Protein AF-0000000086054918 (afdb_homodimer)

Secondary structure (DSSP, 8-state):
-----------------------------EEEEEEEEEEE---SSSS-SEEEEE--SS-TTS--TTTT-EEEEEEEEESSSSTTSPEEEEEEEEEEE--TTSS-EEEEEEEEESS-TTSTT-EEEEEEEE-TT-SEEEEEEEEEEGGGTT-EEEEEEEEE-SS--SS-EEEEEEEEEEE--/-----------------------------EEEEEEEEEEE---SSSS-SEEEEE--SS-TTS--TTTT-EEEEEEEEESSSSTTSPEEEEEEEEEEE--SSSS-EEEEEEEEESS-TTSTT-EEEEEEEE-TT-SEEEEEEEEEEGGGTT-EEEEEEEEE-SS--SS-EEEEEEEEEEE--

Sequence (362 aa):
MASISFTFPIFLTIIFFLTFKIIPTIETNASETRLLFYYHERTKSPNATTIKVVSSPIDQTVPIFAFGNIFVFDDPLTKGLDPESPVLGRVQGGLVITSLDGYDGLYNFNMVFTGFDPWTGSTLTVIGRNPTQQTVKELPVVGGTGRLRLTRGYIILTRLTSLARPDGIITFEVNLTLWNNMASISFTFPIFLTIIFFLTFKIIPTIETNASETRLLFYYHERTKSPNATTIKVVSSPIDQTVPIFAFGNIFVFDDPLTKGLDPESPVLGRVQGGLVITSLDGYDGLYNFNMVFTGFDPWTGSTLTVIGRNPTQQTVKELPVVGGTGRLRLTRGYIILTRLTSLARPDGIITFEVNLTLWNN

Nearest PDB structures (foldseek):
  6ooc-assembly1_A  TM=8.971E-01  e=1.454E-13  Glycyrrhiza echinata
  6ooc-assembly1_B  TM=8.720E-01  e=7.342E-14  Glycyrrhiza echinata
  6ood-assembly1_A  TM=8.673E-01  e=8.686E-13  Pisum sativum
  6ooc-assembly1_C  TM=8.678E-01  e=2.910E-12  Glycyrrhiza echinata
  5lal-assembly2_B  TM=7.787E-01  e=1.049E-09  Arabidopsis thaliana

Organism: Dendrobium nobile (NCBI:txid94219)

Radius of gyration: 29.23 Å; Cα contacts (8 Å, |Δi|>4): 889; chains: 2; bounding box: 110×73×78 Å

Solvent-accessible surface area (backbone atoms only — not comparable to full-atom values): 19222 Å² total; per-residue (Å²): 134,85,77,78,77,79,77,74,75,80,75,77,74,76,75,75,74,74,75,74,76,76,67,74,71,71,72,65,53,60,46,78,47,77,46,72,35,23,35,51,52,33,70,52,84,91,70,43,33,38,45,77,78,37,70,33,70,70,65,73,83,47,84,38,41,60,40,40,22,29,33,41,37,57,26,48,23,17,67,38,89,50,88,82,35,61,61,28,28,33,41,43,37,35,39,34,21,20,25,67,89,33,62,24,23,37,36,43,33,32,41,42,26,70,57,33,86,91,39,46,76,15,33,39,35,34,46,29,58,37,60,63,88,48,52,66,44,54,32,12,30,58,28,33,34,70,86,33,37,78,20,36,26,37,33,42,37,36,58,43,69,85,50,91,44,93,44,47,41,31,37,40,39,35,40,34,39,38,54,60,129,132,82,77,78,77,78,78,74,75,78,74,76,74,74,76,74,75,74,75,72,73,77,65,77,63,70,71,75,53,60,45,79,47,76,47,72,35,23,36,50,53,33,69,52,83,92,69,43,31,37,44,70,44,40,73,40,82,70,68,70,84,51,83,38,43,61,39,55,23,28,34,32,26,40,27,48,25,16,68,37,90,48,88,81,35,61,61,29,27,33,41,32,25,37,38,33,22,71,26,73,88,33,64,25,22,42,37,42,35,27,40,40,25,70,57,33,84,92,39,47,76,14,33,37,21,34,54,34,64,36,62,64,88,48,54,66,47,64,36,40,30,55,20,16,23,70,87,34,35,66,18,38,38,36,32,42,37,36,59,42,70,84,50,92,42,93,46,46,38,32,36,41,39,36,39,36,42,38,52,58,130

InterPro domains:
  IPR004265 Dirigent protein [PF03018] (33-177)
  IPR004265 Dirigent protein [PTHR21495] (30-170)
  IPR044859 Allene oxide cyclase/Dirigent protein [G3DSA:2.40.480.10] (24-175)

Structure (mmCIF, N/CA/C/O backbone):
data_AF-0000000086054918-model_v1
#
loop_
_entity.id
_entity.type
_entity.pdbx_description
1 polymer 'Dirigent protein'
#
loop_
_atom_site.group_PDB
_atom_site.id
_atom_site.type_symbol
_atom_site.label_atom_id
_atom_site.label_alt_id
_atom_site.label_comp_id
_atom_site.label_asym_id
_atom_site.label_entity_id
_atom_site.label_seq_id
_atom_site.pdbx_PDB_ins_code
_atom_site.Cartn_x
_atom_site.Cartn_y
_atom_site.Cartn_z
_atom_site.occupancy
_atom_site.B_iso_or_equiv
_atom_site.auth_seq_id
_atom_site.auth_comp_id
_atom_site.auth_asym_id
_atom_site.auth_atom_id
_atom_site.pdbx_PDB_model_num
ATOM 1 N N . MET A 1 1 ? -81.875 -5.375 45.938 1 34.72 1 MET A N 1
ATOM 2 C CA . MET A 1 1 ? -80.75 -4.449 45.812 1 34.72 1 MET A CA 1
ATOM 3 C C . MET A 1 1 ? -79.688 -5.02 44.906 1 34.72 1 MET A C 1
ATOM 5 O O . MET A 1 1 ? -79 -5.977 45.25 1 34.72 1 MET A O 1
ATOM 9 N N . ALA A 1 2 ? -79.938 -5 43.562 1 40.66 2 ALA A N 1
ATOM 10 C CA . ALA A 1 2 ? -79.125 -5.527 42.469 1 40.66 2 ALA A CA 1
ATOM 11 C C . ALA A 1 2 ? -77.75 -4.844 42.406 1 40.66 2 ALA A C 1
ATOM 13 O O . ALA A 1 2 ? -77.688 -3.615 42.344 1 40.66 2 ALA A O 1
ATOM 14 N N . SER A 1 3 ? -76.75 -5.363 43.125 1 43.69 3 SER A N 1
ATOM 15 C CA . SER A 1 3 ? -75.375 -4.902 43.156 1 43.69 3 SER A CA 1
ATOM 16 C C . SER A 1 3 ? -74.75 -4.863 41.75 1 43.69 3 SER A C 1
ATOM 18 O O . SER A 1 3 ? -74.812 -5.863 41.031 1 43.69 3 SER A O 1
ATOM 20 N N . ILE A 1 4 ? -74.938 -3.781 41 1 46.41 4 ILE A N 1
ATOM 21 C CA . ILE A 1 4 ? -74.25 -3.586 39.719 1 46.41 4 ILE A CA 1
ATOM 22 C C . ILE A 1 4 ? -72.75 -3.68 39.906 1 46.41 4 ILE A C 1
ATOM 24 O O . ILE A 1 4 ? -72.188 -2.928 40.688 1 46.41 4 ILE A O 1
ATOM 28 N N . SER A 1 5 ? -72.125 -4.844 39.844 1 46.25 5 SER A N 1
ATOM 29 C CA . SER A 1 5 ? -70.688 -5.066 39.781 1 46.25 5 SER A CA 1
ATOM 30 C C . SER A 1 5 ? -70.062 -4.398 38.562 1 46.25 5 SER A C 1
ATOM 32 O O . SER A 1 5 ? -70.438 -4.684 37.438 1 46.25 5 SER A O 1
ATOM 34 N N . PHE A 1 6 ? -69.75 -3.094 38.625 1 46.84 6 PHE A N 1
ATOM 35 C CA . PHE A 1 6 ? -69 -2.455 37.562 1 46.84 6 PHE A CA 1
ATOM 36 C C . PHE A 1 6 ? -67.625 -3.115 37.375 1 46.84 6 PHE A C 1
ATOM 38 O O . PHE A 1 6 ? -66.812 -3.178 38.344 1 46.84 6 PHE A O 1
ATOM 45 N N . THR A 1 7 ? -67.5 -4.125 36.562 1 46.56 7 THR A N 1
ATOM 46 C CA . THR A 1 7 ? -66.188 -4.684 36.156 1 46.56 7 THR A CA 1
ATOM 47 C C . THR A 1 7 ? -65.375 -3.635 35.438 1 46.56 7 THR A C 1
ATOM 49 O O . THR A 1 7 ? -65.75 -3.059 34.438 1 46.56 7 THR A O 1
ATOM 52 N N . PHE A 1 8 ? -64.5 -2.871 36.188 1 49.22 8 PHE A N 1
ATOM 53 C CA . PHE A 1 8 ? -63.562 -1.949 35.594 1 49.22 8 PHE A CA 1
ATOM 54 C C . PHE A 1 8 ? -62.656 -2.67 34.625 1 49.22 8 PHE A C 1
ATOM 56 O O . PHE A 1 8 ? -62.031 -3.686 34.938 1 49.22 8 PHE A O 1
ATOM 63 N N . PRO A 1 9 ? -62.938 -2.527 33.312 1 47.25 9 PRO A N 1
ATOM 64 C CA . PRO A 1 9 ? -61.969 -3.109 32.375 1 47.25 9 PRO A CA 1
ATOM 65 C C . PRO A 1 9 ? -60.531 -2.596 32.625 1 47.25 9 PRO A C 1
ATOM 67 O O . PRO A 1 9 ? -60.344 -1.407 32.875 1 47.25 9 PRO A O 1
ATOM 70 N N . ILE A 1 10 ? -59.625 -3.334 33.219 1 49.44 10 ILE A N 1
ATOM 71 C CA . ILE A 1 10 ? -58.188 -3.072 33.281 1 49.44 10 ILE A CA 1
ATOM 72 C C . ILE A 1 10 ? -57.688 -2.691 31.891 1 49.44 10 ILE A C 1
ATOM 74 O O . ILE A 1 10 ? -57.719 -3.496 30.969 1 49.44 10 ILE A O 1
ATOM 78 N N . PHE A 1 11 ? -57.875 -1.394 31.469 1 46.25 11 PHE A N 1
ATOM 79 C CA . PHE A 1 11 ? -57.156 -0.904 30.297 1 46.25 11 PHE A CA 1
ATOM 80 C C . PHE A 1 11 ? -55.656 -1.184 30.406 1 46.25 11 PHE A C 1
ATOM 82 O O . PHE A 1 11 ? -55 -0.695 31.328 1 46.25 11 PHE A O 1
ATOM 89 N N . LEU A 1 12 ? -55.188 -2.307 29.969 1 46.81 12 LEU A N 1
ATOM 90 C CA . LEU A 1 12 ? -53.781 -2.602 29.75 1 46.81 12 LEU A CA 1
ATOM 91 C C . LEU A 1 12 ? -53.125 -1.489 28.953 1 46.81 12 LEU A C 1
ATOM 93 O O . LEU A 1 12 ? -53.438 -1.295 27.766 1 46.81 12 LEU A O 1
ATOM 97 N N . THR A 1 13 ? -52.844 -0.303 29.594 1 44.75 13 THR A N 1
ATOM 98 C CA . THR A 1 13 ? -51.969 0.681 28.969 1 44.75 13 THR A CA 1
ATOM 99 C C . THR A 1 13 ? -50.688 0.019 28.453 1 44.75 13 THR A C 1
ATOM 101 O O . THR A 1 13 ? -49.906 -0.528 29.234 1 44.75 13 THR A O 1
ATOM 104 N N . ILE A 1 14 ? -50.719 -0.505 27.266 1 47.75 14 ILE A N 1
ATOM 105 C CA . ILE A 1 14 ? -49.5 -0.905 26.547 1 47.75 14 ILE A CA 1
ATOM 106 C C . ILE A 1 14 ? -48.5 0.252 26.516 1 47.75 14 ILE A C 1
ATOM 108 O O . ILE A 1 14 ? -48.75 1.287 25.891 1 47.75 14 ILE A O 1
ATOM 112 N N . ILE A 1 15 ? -47.812 0.5 27.609 1 43.97 15 ILE A N 1
ATOM 113 C CA . ILE A 1 15 ? -46.656 1.394 27.625 1 43.97 15 ILE A CA 1
ATOM 114 C C . ILE A 1 15 ? -45.688 0.997 26.5 1 43.97 15 ILE A C 1
ATOM 116 O O . ILE A 1 15 ? -45.062 -0.073 26.562 1 43.97 15 ILE A O 1
ATOM 120 N N . PHE A 1 16 ? -46 1.468 25.312 1 44.88 16 PHE A N 1
ATOM 121 C CA . PHE A 1 16 ? -45.031 1.41 24.234 1 44.88 16 PHE A CA 1
ATOM 122 C C . PHE A 1 16 ? -43.719 2.072 24.641 1 44.88 16 PHE A C 1
ATOM 124 O O . PHE A 1 16 ? -43.656 3.293 24.812 1 44.88 16 PHE A O 1
ATOM 131 N N . PHE A 1 17 ? -42.906 1.353 25.422 1 45.47 17 PHE A N 1
ATOM 132 C CA . PHE A 1 17 ? -41.5 1.769 25.641 1 45.47 17 PHE A CA 1
ATOM 133 C C . PHE A 1 17 ? -40.812 2.025 24.312 1 45.47 17 PHE A C 1
ATOM 135 O O . PHE A 1 17 ? -40.469 1.084 23.594 1 45.47 17 PHE A O 1
ATOM 142 N N . LEU A 1 18 ? -41.062 3.205 23.75 1 41.28 18 LEU A N 1
ATOM 143 C CA . LEU A 1 18 ? -40.156 3.678 22.688 1 41.28 18 LEU A CA 1
ATOM 144 C C . LEU A 1 18 ? -38.719 3.691 23.172 1 41.28 18 LEU A C 1
ATOM 146 O O . LEU A 1 18 ? -38.344 4.512 24.016 1 41.28 18 LEU A O 1
ATOM 150 N N . THR A 1 19 ? -38.031 2.59 23.188 1 42.44 19 THR A N 1
ATOM 151 C CA . THR A 1 19 ? -36.562 2.592 23.359 1 42.44 19 THR A CA 1
ATOM 152 C C . THR A 1 19 ? -35.906 3.492 22.312 1 42.44 19 THR A C 1
ATOM 154 O O . THR A 1 19 ? -35.969 3.209 21.125 1 42.44 19 THR A O 1
ATOM 157 N N . PHE A 1 20 ? -35.844 4.75 22.609 1 38.66 20 PHE A N 1
ATOM 158 C CA . PHE A 1 20 ? -34.938 5.586 21.828 1 38.66 20 PHE A CA 1
ATOM 159 C C . PHE A 1 20 ? -33.531 5.031 21.859 1 38.66 20 PHE A C 1
ATOM 161 O O . PHE A 1 20 ? -32.938 4.93 22.938 1 38.66 20 PHE A O 1
ATOM 168 N N . LYS A 1 21 ? -33.188 4.211 20.875 1 42.22 21 LYS A N 1
ATOM 169 C CA . LYS A 1 21 ? -31.75 3.945 20.703 1 42.22 21 LYS A CA 1
ATOM 170 C C . LYS A 1 21 ? -30.969 5.242 20.516 1 42.22 21 LYS A C 1
ATOM 172 O O . LYS A 1 21 ? -31.156 5.953 19.531 1 42.22 21 LYS A O 1
ATOM 177 N N . ILE A 1 22 ? -30.578 5.852 21.562 1 36.84 22 ILE A N 1
ATOM 178 C CA . ILE A 1 22 ? -29.578 6.91 21.438 1 36.84 22 ILE A CA 1
ATOM 179 C C . ILE A 1 22 ? -28.375 6.391 20.656 1 36.84 22 ILE A C 1
ATOM 181 O O . ILE A 1 22 ? -27.672 5.492 21.125 1 36.84 22 ILE A O 1
ATOM 185 N N . ILE A 1 23 ? -28.469 6.387 19.375 1 40.22 23 ILE A N 1
ATOM 186 C CA . ILE A 1 23 ? -27.203 6.203 18.656 1 40.22 23 ILE A CA 1
ATOM 187 C C . ILE A 1 23 ? -26.25 7.336 19 1 40.22 23 ILE A C 1
ATOM 189 O O . ILE A 1 23 ? -26.531 8.508 18.75 1 40.22 23 ILE A O 1
ATOM 193 N N . PRO A 1 24 ? -25.469 7.195 20.047 1 38.5 24 PRO A N 1
ATOM 194 C CA . PRO A 1 24 ? -24.516 8.281 20.25 1 38.5 24 PRO A CA 1
ATOM 195 C C . PRO A 1 24 ? -23.969 8.844 18.938 1 38.5 24 PRO A C 1
ATOM 197 O O . PRO A 1 24 ? -23.547 8.086 18.062 1 38.5 24 PRO A O 1
ATOM 200 N N . THR A 1 25 ? -24.516 9.875 18.406 1 41.47 25 THR A N 1
ATOM 201 C CA . THR A 1 25 ? -23.797 10.594 17.359 1 41.47 25 THR A CA 1
ATOM 202 C C . THR 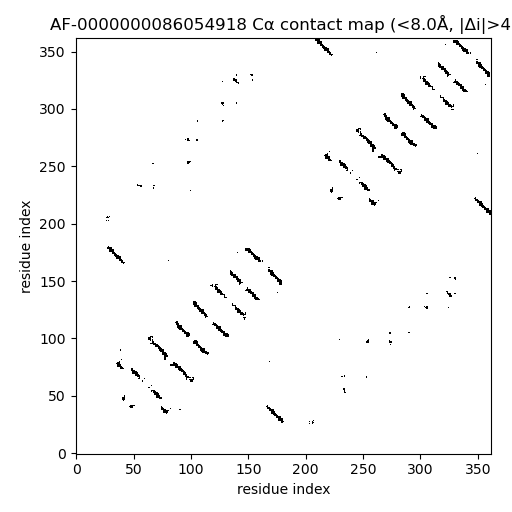A 1 25 ? -22.344 10.805 17.75 1 41.47 25 THR A C 1
ATOM 204 O O . THR A 1 25 ? -22.047 11.453 18.75 1 41.47 25 THR A O 1
ATOM 207 N N . ILE A 1 26 ? -21.562 9.867 17.719 1 41.97 26 ILE A N 1
ATOM 208 C CA . ILE A 1 26 ? -20.156 10.25 17.844 1 41.97 26 ILE A CA 1
ATOM 209 C C . ILE A 1 26 ? -19.906 11.516 17.031 1 41.97 26 ILE A C 1
ATOM 211 O O . ILE A 1 26 ? -20.047 11.516 15.812 1 41.97 26 ILE A O 1
ATOM 215 N N . GLU A 1 27 ? -20.328 12.672 17.5 1 46.53 27 GLU A N 1
ATOM 216 C CA . GLU A 1 27 ? -19.812 13.914 16.938 1 46.53 27 GLU A CA 1
ATOM 217 C C . GLU A 1 27 ? -18.344 13.75 16.516 1 46.53 27 GLU A C 1
ATOM 219 O O . GLU A 1 27 ? -17.484 13.508 17.344 1 46.53 27 GLU A O 1
ATOM 224 N N . THR A 1 28 ? -18 13.102 15.453 1 56.5 28 THR A N 1
ATOM 225 C CA . THR A 1 28 ? -16.594 12.977 15.102 1 56.5 28 THR A CA 1
ATOM 226 C C . THR A 1 28 ? -15.977 14.344 14.852 1 56.5 28 THR A C 1
ATOM 228 O O . THR A 1 28 ? -16.469 15.109 14.016 1 56.5 28 THR A O 1
ATOM 231 N N . ASN A 1 29 ? -15.57 15.109 15.93 1 72.31 29 ASN A N 1
ATOM 232 C CA . ASN A 1 29 ? -14.789 16.344 15.836 1 72.31 29 ASN A CA 1
ATOM 233 C C . ASN A 1 29 ? -13.578 16.172 14.93 1 72.31 29 ASN A C 1
ATOM 235 O O . ASN A 1 29 ? -12.445 16.109 15.398 1 72.31 29 ASN A O 1
ATOM 239 N N . ALA A 1 30 ? -13.953 15.914 13.664 1 81.25 30 ALA A N 1
ATOM 240 C CA . ALA A 1 30 ? -12.867 15.781 12.695 1 81.25 30 ALA A CA 1
ATOM 241 C C . ALA A 1 30 ? -12.531 17.125 12.055 1 81.25 30 ALA A C 1
ATOM 243 O O . ALA A 1 30 ? -13.422 17.953 11.828 1 81.25 30 ALA A O 1
ATOM 244 N N . SER A 1 31 ? -11.258 17.422 11.969 1 88.94 31 SER A N 1
ATOM 245 C CA . SER A 1 31 ? -10.773 18.594 11.242 1 88.94 31 SER A CA 1
ATOM 246 C C . SER A 1 31 ? -9.82 18.188 10.117 1 88.94 31 SER A C 1
ATOM 248 O O . SER A 1 31 ? -9.227 17.109 10.164 1 88.94 31 SER A O 1
ATOM 250 N N . GLU A 1 32 ? -9.734 19.078 9.102 1 91.38 32 GLU A N 1
ATOM 251 C CA . GLU A 1 32 ? -8.82 18.828 7.996 1 91.38 32 GLU A CA 1
ATOM 252 C C . GLU A 1 32 ? -7.551 19.672 8.133 1 91.38 32 GLU A C 1
ATOM 254 O O . GLU A 1 32 ? -7.602 20.812 8.609 1 91.38 32 GLU A O 1
ATOM 259 N N . THR A 1 33 ? -6.5 19.109 7.809 1 93.94 33 THR A N 1
ATOM 260 C CA . THR A 1 33 ? -5.223 19.812 7.781 1 93.94 33 THR A CA 1
ATOM 261 C C . THR A 1 33 ? -4.445 19.453 6.516 1 93.94 33 THR A C 1
ATOM 263 O O . THR A 1 33 ? -4.512 18.328 6.031 1 93.94 33 THR A O 1
ATOM 266 N N . ARG A 1 34 ? -3.729 20.469 6.02 1 96.56 34 ARG A N 1
ATOM 267 C CA . ARG A 1 34 ? -2.842 20.281 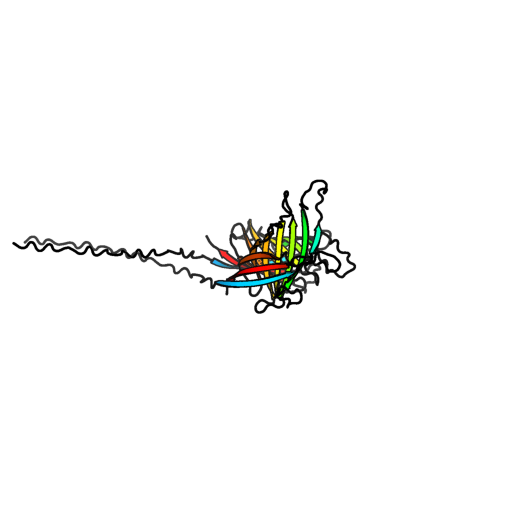4.875 1 96.56 34 ARG A CA 1
ATOM 268 C C . ARG A 1 34 ? -1.408 20.672 5.227 1 96.56 34 ARG A C 1
ATOM 270 O O . ARG A 1 34 ? -1.169 21.719 5.816 1 96.56 34 ARG A O 1
ATOM 277 N N . LEU A 1 35 ? -0.492 19.859 4.84 1 97 35 LEU A N 1
ATOM 278 C CA . LEU A 1 35 ? 0.929 20.062 5.105 1 97 35 LEU A CA 1
ATOM 279 C C . LEU A 1 35 ? 1.747 19.922 3.826 1 97 35 LEU A C 1
ATOM 281 O O . LEU A 1 35 ? 1.338 19.219 2.895 1 97 35 LEU A O 1
ATOM 285 N N . LEU A 1 36 ? 2.861 20.609 3.812 1 97.81 36 LEU A N 1
ATOM 286 C CA . LEU A 1 36 ? 3.766 20.547 2.67 1 97.81 36 LEU A CA 1
ATOM 287 C C . LEU A 1 36 ? 5.203 20.344 3.127 1 97.81 36 LEU A C 1
ATOM 289 O O . LEU A 1 36 ? 5.691 21.047 4.008 1 97.81 36 LEU A O 1
ATOM 293 N N . PHE A 1 37 ? 5.887 19.359 2.502 1 97.88 37 PHE A N 1
ATOM 294 C CA . PHE A 1 37 ? 7.289 19.047 2.762 1 97.88 37 PHE A CA 1
ATOM 295 C C . PHE A 1 37 ? 8.055 18.859 1.458 1 97.88 37 PHE A C 1
ATOM 297 O O . PHE A 1 37 ? 7.449 18.609 0.411 1 97.88 37 PHE A O 1
ATOM 304 N N . TYR A 1 38 ? 9.367 18.938 1.646 1 95.81 38 TYR A N 1
ATOM 305 C CA . TYR A 1 38 ? 10.273 18.562 0.562 1 95.81 38 TYR A CA 1
ATOM 306 C C . TYR A 1 38 ? 11.133 17.375 0.953 1 95.81 38 TYR A C 1
ATOM 308 O O . TYR A 1 38 ? 11.75 17.359 2.021 1 95.81 38 TYR A O 1
ATOM 316 N N . TYR A 1 39 ? 11.133 16.469 0.1 1 95.81 39 TYR A N 1
ATOM 317 C CA . TYR A 1 39 ? 11.82 15.188 0.259 1 95.81 39 TYR A CA 1
ATOM 318 C C . TYR A 1 39 ? 13.086 15.141 -0.598 1 95.81 39 TYR A C 1
ATOM 320 O O . TYR A 1 39 ? 13.047 15.453 -1.789 1 95.81 39 TYR A O 1
ATOM 328 N N . HIS A 1 40 ? 14.195 14.664 0.077 1 92.62 40 HIS A N 1
ATOM 329 C CA . HIS A 1 40 ? 15.477 14.602 -0.611 1 92.62 40 HIS A CA 1
ATOM 330 C C . HIS A 1 40 ? 16.062 13.195 -0.544 1 92.62 40 HIS A C 1
ATOM 332 O O . HIS A 1 40 ? 16.406 12.719 0.538 1 92.62 40 HIS A O 1
ATOM 338 N N . GLU A 1 41 ? 16.203 12.617 -1.67 1 91.12 41 GLU A N 1
ATOM 339 C CA . GLU A 1 41 ? 16.781 11.281 -1.744 1 91.12 41 GLU A CA 1
ATOM 340 C C . GLU A 1 41 ? 18.188 11.328 -2.344 1 91.12 41 GLU A C 1
ATOM 342 O O . GLU A 1 41 ? 18.438 12.086 -3.281 1 91.12 41 GLU A O 1
ATOM 347 N N . ARG A 1 42 ? 19.047 10.477 -1.798 1 88.5 42 ARG A N 1
ATOM 348 C CA . ARG A 1 42 ? 20.375 10.227 -2.359 1 88.5 42 ARG A CA 1
ATOM 349 C C . ARG A 1 42 ? 20.578 8.734 -2.621 1 88.5 42 ARG A C 1
ATOM 351 O O . ARG A 1 42 ? 20.516 7.922 -1.697 1 88.5 42 ARG A O 1
ATOM 358 N N . THR A 1 43 ? 20.859 8.422 -3.869 1 87.75 43 THR A N 1
ATOM 359 C CA . THR A 1 43 ? 20.984 7.008 -4.211 1 87.75 43 THR A CA 1
ATOM 360 C C . THR A 1 43 ? 22.453 6.641 -4.469 1 87.75 43 THR A C 1
ATOM 362 O O . THR A 1 43 ? 22.781 5.461 -4.617 1 87.75 43 THR A O 1
ATOM 365 N N . LYS A 1 44 ? 23.25 7.559 -4.48 1 86.69 44 LYS A N 1
ATOM 366 C CA . LYS A 1 44 ? 24.656 7.289 -4.809 1 86.69 44 LYS A CA 1
ATOM 367 C C . LYS A 1 44 ? 25.516 7.285 -3.557 1 86.69 44 LYS A C 1
ATOM 369 O O . LYS A 1 44 ? 25.297 8.07 -2.635 1 86.69 44 LYS A O 1
ATOM 374 N N . SER A 1 45 ? 26.5 6.445 -3.664 1 85.44 45 SER A N 1
ATOM 375 C CA . SER A 1 45 ? 27.516 6.395 -2.617 1 85.44 45 SER A CA 1
ATOM 376 C C . SER A 1 45 ? 28.438 7.613 -2.674 1 85.44 45 SER A C 1
ATOM 378 O O . SER A 1 45 ? 28.625 8.203 -3.74 1 85.44 45 SER A O 1
ATOM 380 N N . PRO A 1 46 ? 28.922 8.008 -1.389 1 89 46 PRO A N 1
ATOM 381 C CA . PRO A 1 46 ? 28.922 7.305 -0.106 1 89 46 PRO A CA 1
ATOM 382 C C . PRO A 1 46 ? 27.781 7.727 0.811 1 89 46 PRO A C 1
ATOM 384 O O . PRO A 1 46 ? 27.609 7.16 1.894 1 89 46 PRO A O 1
ATOM 387 N N . ASN A 1 47 ? 27.047 8.648 0.469 1 88.19 47 ASN A N 1
ATOM 388 C CA . ASN A 1 47 ? 26.031 9.188 1.371 1 88.19 47 ASN A CA 1
ATOM 389 C C . ASN A 1 47 ? 24.625 8.766 0.951 1 88.19 47 ASN A C 1
ATOM 391 O O . ASN A 1 47 ? 23.672 9.547 1.059 1 88.19 47 ASN A O 1
ATOM 395 N N . ALA A 1 48 ? 24.625 7.52 0.425 1 93.06 48 ALA A N 1
ATOM 396 C CA . ALA A 1 48 ? 23.328 7.035 -0.029 1 93.06 48 ALA A CA 1
ATOM 397 C C . ALA A 1 48 ? 22.328 6.949 1.131 1 93.06 48 ALA A C 1
ATOM 399 O O . ALA A 1 48 ? 22.688 6.516 2.229 1 93.06 48 ALA A O 1
ATOM 400 N N . THR A 1 49 ? 21.141 7.441 0.907 1 94.69 49 THR A N 1
ATOM 401 C CA . THR A 1 49 ? 20.062 7.348 1.889 1 94.69 49 THR A CA 1
ATOM 402 C C . THR A 1 49 ? 19.031 6.293 1.473 1 94.69 49 THR A C 1
ATOM 404 O O . THR A 1 49 ? 18.078 6.023 2.205 1 94.69 49 THR A O 1
ATOM 407 N N . THR A 1 50 ? 19.172 5.758 0.27 1 94.88 50 THR A N 1
ATOM 408 C CA . THR A 1 50 ? 18.391 4.664 -0.28 1 94.88 50 THR A CA 1
ATOM 409 C C . THR A 1 50 ? 19.297 3.564 -0.829 1 94.88 50 THR A C 1
ATOM 411 O O . THR A 1 50 ? 20.219 3.84 -1.596 1 94.88 50 THR A O 1
ATOM 414 N N . ILE A 1 51 ? 19.016 2.328 -0.47 1 95.88 51 ILE A N 1
ATOM 415 C CA . ILE A 1 51 ? 19.844 1.222 -0.94 1 95.88 51 ILE A CA 1
ATOM 416 C C . ILE A 1 51 ? 18.953 0.036 -1.31 1 95.88 51 ILE A C 1
ATOM 418 O O . ILE A 1 51 ? 17.891 -0.159 -0.718 1 95.88 51 ILE A O 1
ATOM 422 N N . LYS A 1 52 ? 19.406 -0.71 -2.283 1 95.25 52 LYS A N 1
ATOM 423 C CA . LYS A 1 52 ? 18.781 -1.993 -2.59 1 95.25 52 LYS A CA 1
ATOM 424 C C . LYS A 1 52 ? 19.234 -3.074 -1.613 1 95.25 52 LYS A C 1
ATOM 426 O O . LYS A 1 52 ? 20.422 -3.311 -1.452 1 95.25 52 LYS A O 1
ATOM 431 N N . VAL A 1 53 ? 18.312 -3.807 -1.014 1 95.94 53 VAL A N 1
ATOM 432 C CA . VAL A 1 53 ? 18.703 -4.781 0.002 1 95.94 53 VAL A CA 1
ATOM 433 C C . VAL A 1 53 ? 18.391 -6.191 -0.483 1 95.94 53 VAL A C 1
ATOM 435 O O . VAL A 1 53 ? 18.906 -7.172 0.059 1 95.94 53 VAL A O 1
ATOM 438 N N . VAL A 1 54 ? 17.484 -6.344 -1.376 1 95.25 54 VAL A N 1
ATOM 439 C CA . VAL A 1 54 ? 17.188 -7.621 -2.012 1 95.25 54 VAL A CA 1
ATOM 440 C C . VAL A 1 54 ? 17.234 -7.469 -3.529 1 95.25 54 VAL A C 1
ATOM 442 O O . VAL A 1 54 ? 16.641 -6.547 -4.086 1 95.25 54 VAL A O 1
ATOM 445 N N . SER A 1 55 ? 17.969 -8.398 -4.148 1 92 55 SER A N 1
ATOM 446 C CA . SER A 1 55 ? 17.922 -8.555 -5.598 1 92 55 SER A CA 1
ATOM 447 C C . SER A 1 55 ? 17.125 -9.789 -5.996 1 92 55 SER A C 1
ATOM 449 O O . SER A 1 55 ? 17.391 -10.898 -5.523 1 92 55 SER A O 1
ATOM 451 N N . SER A 1 56 ? 16.078 -9.484 -6.781 1 88.88 56 SER A N 1
ATOM 452 C CA . SER A 1 56 ? 15.242 -10.578 -7.254 1 88.88 56 SER A CA 1
ATOM 453 C C . SER A 1 56 ? 16.078 -11.688 -7.887 1 88.88 56 SER A C 1
ATOM 455 O O . SER A 1 56 ? 17.047 -11.406 -8.594 1 88.88 56 SER A O 1
ATOM 457 N N . PRO A 1 57 ? 15.641 -12.977 -7.621 1 83.19 57 PRO A N 1
ATOM 458 C CA . PRO A 1 57 ? 16.391 -14.086 -8.219 1 83.19 57 PRO A CA 1
ATOM 459 C C . PRO A 1 57 ? 16.156 -14.203 -9.727 1 83.19 57 PRO A C 1
ATOM 461 O O . PRO A 1 57 ? 16.875 -14.945 -10.406 1 83.19 57 PRO A O 1
ATOM 464 N N . ILE A 1 58 ? 14.992 -13.781 -10.211 1 73 58 ILE A N 1
ATOM 465 C CA . ILE A 1 58 ? 14.719 -13.93 -11.633 1 73 58 ILE A CA 1
ATOM 466 C C . ILE A 1 58 ? 15.789 -13.219 -12.453 1 73 58 ILE A C 1
ATOM 468 O O . ILE A 1 58 ? 16.156 -12.078 -12.141 1 73 58 ILE A O 1
ATOM 472 N N . ASP A 1 59 ? 16.422 -14.148 -13.211 1 57.91 59 ASP A N 1
ATOM 473 C CA . ASP A 1 59 ? 17.5 -13.773 -14.109 1 57.91 59 ASP A CA 1
ATOM 474 C C . ASP A 1 59 ? 17.125 -12.547 -14.938 1 57.91 59 ASP A C 1
ATOM 476 O O . ASP A 1 59 ? 16 -12.43 -15.406 1 57.91 59 ASP A O 1
ATOM 480 N N . GLN A 1 60 ? 17.875 -11.484 -14.828 1 54.5 60 GLN A N 1
ATOM 481 C CA . GLN A 1 60 ? 17.859 -10.211 -15.539 1 54.5 60 GLN A CA 1
ATOM 482 C C . GLN A 1 60 ? 17.672 -10.414 -17.031 1 54.5 60 GLN A C 1
ATOM 484 O O . GLN A 1 60 ? 17.531 -9.453 -17.781 1 54.5 60 GLN A O 1
ATOM 489 N N . THR A 1 61 ? 17.812 -11.594 -17.516 1 48.88 61 THR A N 1
ATOM 490 C CA . THR A 1 61 ? 17.766 -11.648 -18.969 1 48.88 61 THR A CA 1
ATOM 491 C C . THR A 1 61 ? 16.375 -11.266 -19.484 1 48.88 61 THR A C 1
ATOM 493 O O . THR A 1 61 ? 16.203 -10.984 -20.672 1 48.88 61 THR A O 1
ATOM 496 N N . VAL A 1 62 ? 15.375 -11.398 -18.766 1 51.06 62 VAL A N 1
ATOM 497 C CA . VAL A 1 62 ? 14.078 -10.883 -19.219 1 51.06 62 VAL A CA 1
ATOM 498 C C . VAL A 1 62 ? 13.797 -9.547 -18.516 1 51.06 62 VAL A C 1
ATOM 500 O O . VAL A 1 62 ? 14.172 -9.352 -17.359 1 51.06 62 VAL A O 1
ATOM 503 N N . PRO A 1 63 ? 13.562 -8.57 -19.375 1 54.5 63 PRO A N 1
ATOM 504 C CA . PRO A 1 63 ? 13.328 -7.242 -18.797 1 54.5 63 PRO A CA 1
ATOM 505 C C . PRO A 1 63 ? 12.391 -7.277 -17.594 1 54.5 63 PRO A C 1
ATOM 507 O O . PRO A 1 63 ? 11.195 -7.543 -17.75 1 54.5 63 PRO A O 1
ATOM 510 N N . ILE A 1 64 ? 12.586 -7.926 -16.5 1 63.53 64 ILE A N 1
ATOM 511 C CA . ILE A 1 64 ? 11.594 -8.094 -15.445 1 63.53 64 ILE A CA 1
ATOM 512 C C . ILE A 1 64 ? 11.531 -6.824 -14.594 1 63.53 64 ILE A C 1
ATOM 514 O O . ILE A 1 64 ? 11 -6.84 -13.484 1 63.53 64 ILE A O 1
ATOM 518 N N . PHE A 1 65 ? 11.703 -5.656 -15.117 1 81.94 65 PHE A N 1
ATOM 519 C CA . PHE A 1 65 ? 11.578 -4.332 -14.516 1 81.94 65 PHE A CA 1
ATOM 520 C C . PHE A 1 65 ? 11.883 -4.379 -13.023 1 81.94 65 PHE A C 1
ATOM 522 O O . PHE A 1 65 ? 11.109 -3.873 -12.211 1 81.94 65 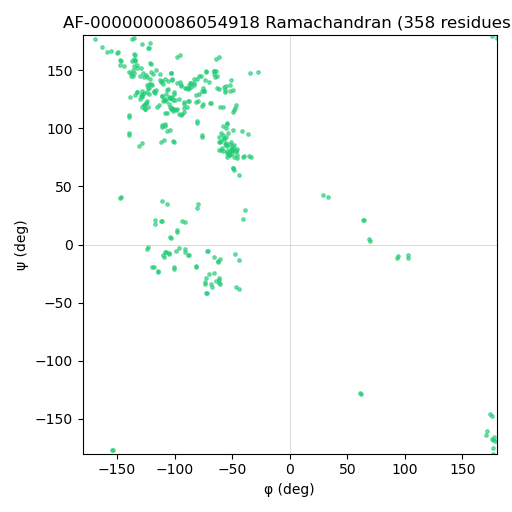PHE A O 1
ATOM 529 N N . ALA A 1 66 ? 13 -5.172 -12.664 1 89.75 66 ALA A N 1
ATOM 530 C CA . ALA A 1 66 ? 13.453 -5.258 -11.273 1 89.75 66 ALA A CA 1
ATOM 531 C C . ALA A 1 66 ? 12.383 -5.895 -10.391 1 89.75 66 ALA A C 1
ATOM 533 O O . ALA A 1 66 ? 12.359 -5.676 -9.18 1 89.75 66 ALA A O 1
ATOM 534 N N . PHE A 1 67 ? 11.43 -6.656 -10.984 1 93.31 67 PHE A N 1
ATOM 535 C CA . PHE A 1 67 ? 10.367 -7.332 -10.242 1 93.31 67 PHE A CA 1
ATOM 536 C C . PHE A 1 67 ? 10.938 -8.109 -9.062 1 93.31 67 PHE A C 1
ATOM 538 O O . PHE A 1 67 ? 11.773 -9 -9.25 1 93.31 67 PHE A O 1
ATOM 545 N N . GLY A 1 68 ? 10.562 -7.641 -7.84 1 94.5 68 GLY A N 1
ATOM 546 C CA . GLY A 1 68 ? 11 -8.352 -6.648 1 94.5 68 GLY A CA 1
ATOM 547 C C . GLY A 1 68 ? 12.141 -7.668 -5.93 1 94.5 68 GLY A C 1
ATOM 548 O O . GLY A 1 68 ? 12.508 -8.062 -4.82 1 94.5 68 GLY A O 1
ATOM 549 N N . ASN A 1 69 ? 12.727 -6.727 -6.516 1 95.12 69 ASN A N 1
ATOM 550 C CA . ASN A 1 69 ? 13.734 -5.969 -5.785 1 95.12 69 ASN A CA 1
ATOM 551 C C . ASN A 1 69 ? 13.133 -5.242 -4.586 1 95.12 69 ASN A C 1
ATOM 553 O O . ASN A 1 69 ? 12 -4.766 -4.652 1 95.12 69 ASN A O 1
ATOM 557 N N . ILE A 1 70 ? 13.906 -5.148 -3.518 1 96.62 70 ILE A N 1
ATOM 558 C CA . ILE A 1 70 ? 13.492 -4.426 -2.322 1 96.62 70 ILE A CA 1
ATOM 559 C C . ILE A 1 70 ? 14.523 -3.357 -1.976 1 96.62 70 ILE A C 1
ATOM 561 O O . ILE A 1 70 ? 15.727 -3.631 -1.95 1 96.62 70 ILE A O 1
ATOM 565 N N . PHE A 1 71 ? 14.008 -2.182 -1.739 1 96.44 71 PHE A N 1
ATOM 566 C CA . PHE A 1 71 ? 14.82 -1.044 -1.321 1 96.44 71 PHE A CA 1
ATOM 567 C C . PHE A 1 71 ? 14.43 -0.587 0.08 1 96.44 71 PHE A C 1
ATOM 569 O O . PHE A 1 71 ? 13.281 -0.745 0.492 1 96.44 71 PHE A O 1
ATOM 576 N N . VAL A 1 72 ? 15.43 -0.03 0.801 1 98.31 72 VAL A N 1
ATOM 577 C CA . VAL A 1 72 ? 15.203 0.624 2.086 1 98.31 72 VAL A CA 1
ATOM 578 C C . VAL A 1 72 ? 15.75 2.051 2.043 1 98.31 72 VAL A C 1
ATOM 580 O O . VAL A 1 72 ? 16.75 2.318 1.384 1 98.31 72 VAL A O 1
ATOM 583 N N . PHE A 1 73 ? 15.078 2.984 2.742 1 97.06 73 PHE A N 1
ATOM 584 C CA . PHE A 1 73 ? 15.516 4.375 2.674 1 97.06 73 PHE A CA 1
ATOM 585 C C . PHE A 1 73 ? 15.258 5.086 3.996 1 97.06 73 PHE A C 1
ATOM 587 O O . PHE A 1 73 ? 14.406 4.66 4.785 1 97.06 73 PHE A O 1
ATOM 594 N N . ASP A 1 74 ? 15.961 6.062 4.297 1 98.25 74 ASP A N 1
ATOM 595 C CA . ASP A 1 74 ? 15.883 7.066 5.348 1 98.25 74 ASP A CA 1
ATOM 596 C C . ASP A 1 74 ? 16.25 8.453 4.82 1 98.25 74 ASP A C 1
ATOM 598 O O . ASP A 1 74 ? 17.438 8.797 4.758 1 98.25 74 ASP A O 1
ATOM 602 N N . ASP A 1 75 ? 15.219 9.227 4.457 1 96.56 75 ASP A N 1
ATOM 603 C CA . ASP A 1 75 ? 15.445 10.484 3.75 1 96.56 75 ASP A CA 1
ATOM 604 C C . ASP A 1 75 ? 14.883 11.664 4.535 1 96.56 75 ASP A C 1
ATOM 606 O O . ASP A 1 75 ? 13.852 11.539 5.199 1 96.56 75 ASP A O 1
ATOM 610 N N . PRO A 1 76 ? 15.469 12.805 4.445 1 96.75 76 PRO A N 1
ATOM 611 C CA . PRO A 1 76 ? 14.969 13.969 5.18 1 96.75 76 PRO A CA 1
ATOM 612 C C . PRO A 1 76 ? 13.758 14.609 4.512 1 96.75 76 PRO A C 1
ATOM 614 O O . PRO A 1 76 ? 13.656 14.625 3.283 1 96.75 76 PRO A O 1
ATOM 617 N N . LEU A 1 77 ? 12.898 15.094 5.348 1 97.5 77 LEU A N 1
ATOM 618 C CA . LEU A 1 77 ? 11.836 16.031 4.992 1 97.5 77 LEU A CA 1
ATOM 619 C C . LEU A 1 77 ? 12.172 17.438 5.441 1 97.5 77 LEU A C 1
ATOM 621 O O . LEU A 1 77 ? 12.414 17.688 6.629 1 97.5 77 LEU A O 1
ATOM 625 N N . THR A 1 78 ? 12.102 18.359 4.445 1 97 78 THR A N 1
ATOM 626 C CA . THR A 1 78 ? 12.508 19.719 4.789 1 97 78 THR A CA 1
ATOM 627 C C . THR A 1 78 ? 11.383 20.719 4.512 1 97 78 THR A C 1
ATOM 629 O O . THR A 1 78 ? 10.375 20.359 3.891 1 97 78 THR A O 1
ATOM 632 N N . LYS A 1 79 ? 11.641 21.875 5.02 1 97.44 79 LYS A N 1
ATOM 633 C CA . LYS A 1 79 ? 10.672 22.953 4.875 1 97.44 79 LYS A CA 1
ATOM 634 C C . LYS A 1 79 ? 10.656 23.5 3.445 1 97.44 79 LYS A C 1
ATOM 636 O O . LYS A 1 79 ? 9.617 23.922 2.951 1 97.44 79 LYS A O 1
ATOM 641 N N . GLY A 1 80 ? 11.836 23.453 2.82 1 94.19 80 GLY A N 1
ATOM 642 C CA . GLY A 1 80 ? 11.93 24.078 1.512 1 94.19 80 GLY A CA 1
ATOM 643 C C . GLY A 1 80 ? 12.695 23.25 0.505 1 94.19 80 GLY A C 1
ATOM 644 O O . GLY A 1 80 ? 13.203 22.172 0.836 1 94.19 80 GLY A O 1
ATOM 645 N N . LEU A 1 81 ? 12.742 23.75 -0.685 1 91.12 81 LEU A N 1
ATOM 646 C CA . LEU A 1 81 ? 13.406 23.109 -1.812 1 91.12 81 LEU A CA 1
ATOM 647 C C . LEU A 1 81 ? 14.891 22.922 -1.523 1 91.12 81 LEU A C 1
ATOM 649 O O . LEU A 1 81 ? 15.492 21.938 -1.978 1 91.12 81 LEU A O 1
ATOM 653 N N . ASP A 1 82 ? 15.461 23.875 -0.795 1 89.81 82 ASP A N 1
ATOM 654 C CA . ASP A 1 82 ? 16.859 23.797 -0.395 1 89.81 82 ASP A CA 1
ATOM 655 C C . ASP A 1 82 ? 17.078 22.672 0.618 1 89.81 82 ASP A C 1
ATOM 657 O O . ASP A 1 82 ? 16.5 22.703 1.707 1 89.81 82 ASP A O 1
ATOM 661 N N . PRO A 1 83 ? 17.938 21.734 0.286 1 89.06 83 PRO A N 1
ATOM 662 C CA . PRO A 1 83 ? 18.156 20.625 1.22 1 89.06 83 PRO A CA 1
ATOM 663 C C . PRO A 1 83 ? 18.734 21.094 2.559 1 89.06 83 PRO A C 1
ATOM 665 O O . PRO A 1 83 ? 18.703 20.344 3.539 1 89.06 83 PRO A O 1
ATOM 668 N N . GLU A 1 84 ? 19.203 22.297 2.562 1 91.94 84 GLU A N 1
ATOM 669 C CA . GLU A 1 84 ? 19.75 22.844 3.803 1 91.94 84 GLU A CA 1
ATOM 670 C C . GLU A 1 84 ? 18.688 23.578 4.605 1 91.94 84 GLU A C 1
ATOM 672 O O . GLU A 1 84 ? 18.953 24.062 5.711 1 91.94 84 GLU A O 1
ATOM 677 N N . SER A 1 85 ? 17.578 23.656 4.043 1 95.56 85 SER A N 1
ATOM 678 C CA . SER A 1 85 ? 16.484 24.234 4.82 1 95.56 85 SER A CA 1
ATOM 679 C C . SER A 1 85 ? 16.156 23.375 6.035 1 95.56 85 SER A C 1
ATOM 681 O O . SER A 1 85 ? 16.594 22.219 6.121 1 95.56 85 SER A O 1
ATOM 683 N N . PRO A 1 86 ? 15.477 23.922 7.09 1 97.56 86 PRO A N 1
ATOM 684 C CA . PRO A 1 86 ? 15.203 23.172 8.32 1 97.56 86 PRO A CA 1
ATOM 685 C C . PRO A 1 86 ? 14.594 21.797 8.047 1 97.56 86 PRO A C 1
ATOM 687 O O . PRO A 1 86 ? 13.672 21.672 7.238 1 97.56 86 PRO A O 1
ATOM 690 N N . VAL A 1 87 ? 15.188 20.859 8.75 1 98 87 VAL A N 1
ATOM 691 C CA . VAL A 1 87 ? 14.672 19.5 8.703 1 98 87 VAL A CA 1
ATOM 692 C C . VAL A 1 87 ? 13.484 19.359 9.656 1 98 87 VAL A C 1
ATOM 694 O O . VAL A 1 87 ? 13.602 19.641 10.852 1 98 87 VAL A O 1
ATOM 697 N N . LEU A 1 88 ? 12.375 18.953 9.102 1 98.62 88 LEU A N 1
ATOM 698 C CA . LEU A 1 88 ? 11.141 18.844 9.883 1 98.62 88 LEU A CA 1
ATOM 699 C C . LEU A 1 88 ? 10.883 17.406 10.289 1 98.62 88 LEU A C 1
ATOM 701 O O . LEU A 1 88 ? 10.102 17.141 11.203 1 98.62 88 LEU A O 1
ATOM 705 N N . GLY A 1 89 ? 11.477 16.438 9.594 1 98.62 89 GLY A N 1
ATOM 706 C CA . GLY A 1 89 ? 11.297 15.008 9.836 1 98.62 89 GLY A CA 1
ATOM 707 C C . GLY A 1 89 ? 12.047 14.141 8.844 1 98.62 89 GLY A C 1
ATOM 708 O O . GLY A 1 89 ? 13 14.594 8.211 1 98.62 89 GLY A O 1
ATOM 709 N N . ARG A 1 90 ? 11.672 12.875 8.852 1 98.5 90 ARG A N 1
ATOM 710 C CA . ARG A 1 90 ? 12.281 11.859 8 1 98.5 90 ARG A CA 1
ATOM 711 C C . ARG A 1 90 ? 11.219 10.938 7.406 1 98.5 90 ARG A C 1
ATOM 713 O O . ARG A 1 90 ? 10.164 10.734 8 1 98.5 90 ARG A O 1
ATOM 720 N N . VAL A 1 91 ? 11.484 10.477 6.23 1 98.56 91 VAL A N 1
ATOM 721 C CA . VAL A 1 91 ? 10.727 9.375 5.645 1 98.56 91 VAL A CA 1
ATOM 722 C C . VAL A 1 91 ? 11.539 8.086 5.738 1 98.56 91 VAL A C 1
ATOM 724 O O . VAL A 1 91 ? 12.617 7.977 5.152 1 98.56 91 VAL A O 1
ATOM 727 N N . GLN A 1 92 ? 11.008 7.098 6.492 1 98.88 92 GLN A N 1
ATOM 728 C CA . GLN A 1 92 ? 11.703 5.848 6.773 1 98.88 92 GLN A CA 1
ATOM 729 C C . GLN A 1 92 ? 10.836 4.645 6.398 1 98.88 92 GLN A C 1
ATOM 731 O O . GLN A 1 92 ? 9.711 4.508 6.879 1 98.88 92 GLN A O 1
ATOM 736 N N . GLY A 1 93 ? 11.375 3.842 5.473 1 98.69 93 GLY A N 1
ATOM 737 C CA . GLY A 1 93 ? 10.602 2.688 5.043 1 98.69 93 GLY A CA 1
ATOM 738 C C . GLY A 1 93 ? 11.242 1.934 3.893 1 98.69 93 GLY A C 1
ATOM 739 O O . GLY A 1 93 ? 12.461 1.775 3.854 1 98.69 93 GLY A O 1
ATOM 740 N N . GLY A 1 94 ? 10.328 1.394 3.039 1 98.19 94 GLY A N 1
ATOM 741 C CA . GLY A 1 94 ? 10.836 0.589 1.941 1 98.19 94 GLY A CA 1
ATOM 742 C C . GLY A 1 94 ? 9.953 0.624 0.712 1 98.19 94 GLY A C 1
ATOM 743 O O . GLY A 1 94 ? 8.836 1.141 0.762 1 98.19 94 GLY A O 1
ATOM 744 N N . LEU A 1 95 ? 10.562 0.17 -0.325 1 97.56 95 LEU A N 1
ATOM 745 C CA . LEU A 1 95 ? 9.906 -0.008 -1.618 1 97.56 95 LEU A CA 1
ATOM 746 C C . LEU A 1 95 ? 10.164 -1.406 -2.17 1 97.56 95 LEU A C 1
ATOM 748 O O . LEU A 1 95 ? 11.312 -1.854 -2.221 1 97.56 95 LEU A O 1
ATOM 752 N N . VAL A 1 96 ? 9.117 -2.119 -2.488 1 97.62 96 VAL A N 1
ATOM 753 C CA . VAL A 1 96 ? 9.195 -3.385 -3.209 1 97.62 96 VAL A CA 1
ATOM 754 C C . VAL A 1 96 ? 8.68 -3.199 -4.637 1 97.62 96 VAL A C 1
ATOM 756 O O . VAL A 1 96 ? 7.562 -2.715 -4.844 1 97.62 96 VAL A O 1
ATOM 759 N N . ILE A 1 97 ? 9.508 -3.561 -5.605 1 96.12 97 ILE A N 1
ATOM 760 C CA . ILE A 1 97 ? 9.039 -3.521 -6.984 1 96.12 97 ILE A CA 1
ATOM 761 C C . ILE A 1 97 ? 8.125 -4.715 -7.254 1 96.12 97 ILE A C 1
ATOM 763 O O . ILE A 1 97 ? 8.562 -5.863 -7.211 1 96.12 97 ILE A O 1
ATOM 767 N N . THR A 1 98 ? 6.875 -4.395 -7.609 1 96.88 98 THR A N 1
ATOM 768 C CA . THR A 1 98 ? 5.883 -5.465 -7.605 1 96.88 98 THR A CA 1
ATOM 769 C C . THR A 1 98 ? 5.227 -5.602 -8.977 1 96.88 98 THR A C 1
ATOM 771 O O . THR A 1 98 ? 4.375 -6.469 -9.18 1 96.88 98 THR A O 1
ATOM 774 N N . SER A 1 99 ? 5.57 -4.777 -9.891 1 95.69 99 SER A N 1
ATOM 775 C CA . SER A 1 99 ? 4.953 -4.844 -11.211 1 95.69 99 SER A CA 1
ATOM 776 C C . SER A 1 99 ? 5.789 -5.684 -12.172 1 95.69 99 SER A C 1
ATOM 778 O O . SER A 1 99 ? 7.008 -5.512 -12.258 1 95.69 99 SER A O 1
ATOM 780 N N . LEU A 1 100 ? 5.133 -6.512 -12.922 1 92.44 100 LEU A N 1
ATOM 781 C CA . LEU A 1 100 ? 5.809 -7.324 -13.922 1 92.44 100 LEU A CA 1
ATOM 782 C C . LEU A 1 100 ? 6.062 -6.516 -15.195 1 92.44 100 LEU A C 1
ATOM 784 O O . LEU A 1 100 ? 6.898 -6.891 -16.016 1 92.44 100 LEU A O 1
ATOM 788 N N . ASP A 1 101 ? 5.332 -5.434 -15.344 1 90.88 101 ASP A N 1
ATOM 789 C CA . ASP A 1 101 ? 5.418 -4.715 -16.609 1 90.88 101 ASP A CA 1
ATOM 790 C C . ASP A 1 101 ? 5.961 -3.301 -16.406 1 90.88 101 ASP A C 1
ATOM 792 O O . ASP A 1 101 ? 5.727 -2.414 -17.234 1 90.88 101 ASP A O 1
ATOM 796 N N . GLY A 1 102 ? 6.641 -3.086 -15.32 1 91.38 102 GLY A N 1
ATOM 797 C CA . GLY A 1 102 ? 7.254 -1.801 -15.031 1 91.38 102 GLY A CA 1
ATOM 798 C C . GLY A 1 102 ? 7.926 -1.755 -13.672 1 91.38 102 GLY A C 1
ATOM 799 O O . GLY A 1 102 ? 8.062 -2.783 -13 1 91.38 102 GLY A O 1
ATOM 800 N N . TYR A 1 103 ? 8.281 -0.542 -13.258 1 92.88 103 TYR A N 1
ATOM 801 C CA . TYR A 1 103 ? 9.023 -0.343 -12.023 1 92.88 103 TYR A CA 1
ATOM 802 C C . TYR A 1 103 ? 8.086 0.042 -10.883 1 92.88 103 TYR A C 1
ATOM 804 O O . TYR A 1 103 ? 8.539 0.462 -9.812 1 92.88 103 TYR A O 1
ATOM 812 N N . ASP A 1 104 ? 6.812 -0.082 -11.109 1 96.25 104 ASP A N 1
ATOM 813 C CA . ASP A 1 104 ? 5.867 0.271 -10.062 1 96.25 104 ASP A CA 1
ATOM 814 C C . ASP A 1 104 ? 5.996 -0.668 -8.859 1 96.25 104 ASP A C 1
ATOM 816 O O . ASP A 1 104 ? 6.359 -1.836 -9.023 1 96.25 104 ASP A O 1
ATOM 820 N N . GLY A 1 105 ? 5.703 -0.115 -7.723 1 97.56 105 GLY A N 1
ATOM 821 C CA . GLY A 1 105 ? 5.914 -0.937 -6.543 1 97.56 105 GLY A CA 1
ATOM 822 C C . GLY A 1 105 ? 5.039 -0.534 -5.371 1 97.56 105 GLY A C 1
ATOM 823 O O . GLY A 1 105 ? 4.102 0.253 -5.531 1 97.56 105 GLY A O 1
ATOM 824 N N . LEU A 1 106 ? 5.246 -1.195 -4.309 1 98.69 106 LEU A N 1
ATOM 825 C CA . LEU A 1 106 ? 4.57 -0.973 -3.035 1 98.69 106 LEU A CA 1
ATOM 826 C C . LEU A 1 106 ? 5.469 -0.209 -2.066 1 98.69 106 LEU A C 1
ATOM 828 O O . LEU A 1 106 ? 6.523 -0.708 -1.668 1 98.69 106 LEU A O 1
ATOM 832 N N . TYR A 1 107 ? 4.984 1.002 -1.717 1 98.56 107 TYR A N 1
ATOM 833 C CA . TYR A 1 107 ? 5.609 1.787 -0.658 1 98.56 107 TYR A CA 1
ATOM 834 C C . TYR A 1 107 ? 5.039 1.416 0.706 1 98.56 107 TYR A C 1
ATOM 836 O O . TYR A 1 107 ? 3.828 1.225 0.847 1 98.56 107 TYR A O 1
ATOM 844 N N . ASN A 1 108 ? 5.867 1.303 1.617 1 98.5 108 ASN A N 1
ATOM 845 C CA . ASN A 1 108 ? 5.555 1.206 3.039 1 98.5 108 ASN A CA 1
ATOM 846 C C . ASN A 1 108 ? 6.535 2.012 3.885 1 98.5 108 ASN A C 1
ATOM 848 O O . ASN A 1 108 ? 7.688 1.609 4.059 1 98.5 108 ASN A O 1
ATOM 852 N N . PHE A 1 109 ? 5.957 3.191 4.473 1 98.75 109 PHE A N 1
ATOM 853 C CA . PHE A 1 109 ? 6.914 4.016 5.203 1 98.75 109 PHE A CA 1
ATOM 854 C C . PHE A 1 109 ? 6.207 4.859 6.258 1 98.75 109 PHE A C 1
ATOM 856 O O . PHE A 1 109 ? 4.977 4.965 6.254 1 98.75 109 PHE A O 1
ATOM 863 N N . ASN A 1 110 ? 7.023 5.379 7.098 1 98.88 110 ASN A N 1
ATOM 864 C CA . ASN A 1 110 ? 6.598 6.359 8.086 1 98.88 110 ASN A CA 1
ATOM 865 C C . ASN A 1 110 ? 7.184 7.738 7.797 1 98.88 110 ASN A C 1
ATOM 867 O O . ASN A 1 110 ? 8.336 7.855 7.379 1 98.88 110 ASN A O 1
ATOM 871 N N . MET A 1 111 ? 6.371 8.664 7.996 1 98.88 111 MET A N 1
ATOM 872 C CA . MET A 1 111 ? 6.879 10.016 8.219 1 98.88 111 MET A CA 1
ATOM 873 C C . MET A 1 111 ? 7.078 10.281 9.711 1 98.88 111 MET A C 1
ATOM 875 O O . MET A 1 111 ? 6.121 10.242 10.484 1 98.88 111 MET A O 1
ATOM 879 N N . VAL A 1 112 ? 8.289 10.516 10.047 1 98.88 112 VAL A N 1
ATOM 880 C CA . VAL A 1 112 ? 8.664 10.703 11.438 1 98.88 112 VAL A CA 1
ATOM 881 C C . VAL A 1 112 ? 8.961 12.18 11.695 1 98.88 112 VAL A C 1
ATOM 883 O O . VAL A 1 112 ? 9.969 12.711 11.227 1 98.88 112 VAL A O 1
ATOM 886 N N . PHE A 1 113 ? 8.18 12.828 12.469 1 98.69 113 PHE A N 1
ATOM 887 C CA . PHE A 1 113 ? 8.352 14.266 12.695 1 98.69 113 PHE A CA 1
ATOM 888 C C . PHE A 1 113 ? 9.234 14.516 13.914 1 98.69 113 PHE A C 1
ATOM 890 O O . PHE A 1 113 ? 8.883 14.117 15.031 1 98.69 113 PHE A O 1
ATOM 897 N N . THR A 1 114 ? 10.297 15.219 13.68 1 98.31 114 THR A N 1
ATOM 898 C CA . THR A 1 114 ? 11.289 15.43 14.734 1 98.31 114 THR A CA 1
ATOM 899 C C . THR A 1 114 ? 11.438 16.922 15.031 1 98.31 114 THR A C 1
ATOM 901 O O . THR A 1 114 ? 11.922 17.297 16.109 1 98.31 114 THR A O 1
ATOM 904 N N . GLY A 1 115 ? 11.102 17.828 14.281 1 97.12 115 GLY A N 1
ATOM 905 C CA . GLY A 1 115 ? 11.234 19.266 14.422 1 97.12 115 GLY A CA 1
ATOM 906 C C . GLY A 1 115 ? 10.086 20.031 13.781 1 97.12 115 GLY A C 1
ATOM 907 O O . GLY A 1 115 ? 10.305 21.062 13.148 1 97.12 115 GLY A O 1
ATOM 908 N N . PHE A 1 116 ? 8.914 19.516 13.961 1 96.75 116 PHE A N 1
ATOM 909 C CA . PHE A 1 116 ? 7.742 20.062 13.281 1 96.75 116 PHE A CA 1
ATOM 910 C C . PHE A 1 116 ? 6.609 20.297 14.273 1 96.75 116 PHE A C 1
ATOM 912 O O . PHE A 1 116 ? 5.68 19.5 14.367 1 96.75 116 PHE A O 1
ATOM 919 N N . ASP A 1 117 ? 6.613 21.438 14.945 1 94.94 117 ASP A N 1
ATOM 920 C CA . ASP A 1 117 ? 5.555 21.75 15.898 1 94.94 117 ASP A CA 1
ATOM 921 C C . ASP A 1 117 ? 4.238 22.031 15.188 1 94.94 117 ASP A C 1
ATOM 923 O O . ASP A 1 117 ? 4.219 22.672 14.133 1 94.94 117 ASP A O 1
ATOM 927 N N . PRO A 1 118 ? 3.129 21.516 15.797 1 95.56 118 PRO A N 1
ATOM 928 C CA . PRO A 1 118 ? 2.975 20.828 17.078 1 95.56 118 PRO A CA 1
ATOM 929 C C . PRO A 1 118 ? 3.055 19.312 16.953 1 95.56 118 PRO A C 1
ATOM 931 O O . PRO A 1 118 ? 2.668 18.578 17.875 1 95.56 118 PRO A O 1
ATOM 934 N N . TRP A 1 119 ? 3.633 18.812 15.867 1 96.12 119 TRP A N 1
ATOM 935 C CA . TRP A 1 119 ? 3.527 17.391 15.594 1 96.12 119 TRP A CA 1
ATOM 936 C C . TRP A 1 119 ? 4.832 16.672 15.938 1 96.12 119 TRP A C 1
ATOM 938 O O . TRP A 1 119 ? 4.945 15.453 15.75 1 96.12 119 TRP A O 1
ATOM 948 N N . THR A 1 120 ? 5.715 17.375 16.484 1 98.12 120 THR A N 1
ATOM 949 C CA . THR A 1 120 ? 6.969 16.734 16.859 1 98.12 120 THR A CA 1
ATOM 950 C C . THR A 1 120 ? 6.711 15.547 17.781 1 98.12 120 THR A C 1
ATOM 952 O O . THR A 1 120 ? 5.93 15.641 18.734 1 98.12 120 THR A O 1
ATOM 955 N N . GLY A 1 121 ? 7.367 14.414 17.469 1 98.25 121 GLY A N 1
ATOM 956 C CA . GLY A 1 121 ? 7.176 13.188 18.25 1 98.25 121 GLY A CA 1
ATOM 957 C C . GLY A 1 121 ? 6.094 12.289 17.672 1 98.25 121 GLY A C 1
ATOM 958 O O . GLY A 1 121 ? 5.977 11.133 18.078 1 98.25 121 GLY A O 1
ATOM 959 N N . SER A 1 122 ? 5.316 12.789 16.734 1 98.38 122 SER A N 1
ATOM 960 C CA . SER A 1 122 ? 4.266 12.016 16.078 1 98.38 122 SER A CA 1
ATOM 961 C C . SER A 1 122 ? 4.758 11.414 14.773 1 98.38 122 SER A C 1
ATOM 963 O O . SER A 1 122 ? 5.816 11.797 14.266 1 98.38 122 SER A O 1
ATOM 965 N N . THR A 1 123 ? 4.016 10.43 14.273 1 98.69 123 THR A N 1
ATOM 966 C CA . THR A 1 123 ? 4.316 9.828 12.977 1 98.69 123 THR A CA 1
ATOM 967 C C . THR A 1 123 ? 3.049 9.664 12.148 1 98.69 123 THR A C 1
ATOM 969 O O . THR A 1 123 ? 1.943 9.633 12.688 1 98.69 123 THR A O 1
ATOM 972 N N . LEU A 1 124 ? 3.23 9.656 10.852 1 98.62 124 LEU A N 1
ATOM 973 C CA . LEU A 1 124 ? 2.23 9.156 9.914 1 98.62 124 LEU A CA 1
ATOM 974 C C . LEU A 1 124 ? 2.697 7.867 9.258 1 98.62 124 LEU A C 1
ATOM 976 O O . LEU A 1 124 ? 3.873 7.727 8.914 1 98.62 124 LEU A O 1
ATOM 980 N N . THR A 1 125 ? 1.799 6.93 9.078 1 98.81 125 THR A N 1
ATOM 981 C CA . THR A 1 125 ? 2.057 5.703 8.336 1 98.81 125 THR A CA 1
ATOM 982 C C . THR A 1 125 ? 1.43 5.766 6.949 1 98.81 125 THR A C 1
ATOM 984 O O . THR A 1 125 ? 0.244 6.074 6.812 1 98.81 125 THR A O 1
ATOM 987 N N . VAL A 1 126 ? 2.254 5.52 5.941 1 98.81 126 VAL A N 1
ATOM 988 C CA . VAL A 1 126 ? 1.84 5.582 4.543 1 98.81 126 VAL A CA 1
ATOM 989 C C . VAL A 1 126 ? 2.129 4.246 3.857 1 98.81 126 VAL A C 1
ATOM 991 O O . VAL A 1 126 ? 3.25 3.738 3.926 1 98.81 126 VAL A O 1
ATOM 994 N N . ILE A 1 127 ? 1.166 3.66 3.312 1 98.75 127 ILE A N 1
ATOM 995 C CA . ILE A 1 127 ? 1.289 2.434 2.531 1 98.75 127 ILE A CA 1
ATOM 996 C C . ILE A 1 127 ? 0.477 2.559 1.244 1 98.75 127 ILE A C 1
ATOM 998 O O . ILE A 1 127 ? -0.693 2.947 1.275 1 98.75 127 ILE A O 1
ATOM 1002 N N . GLY A 1 128 ? 1.099 2.275 0.068 1 98.56 128 GLY A N 1
ATOM 1003 C CA . GLY A 1 128 ? 0.354 2.354 -1.179 1 98.56 128 GLY A CA 1
ATOM 1004 C C . GLY A 1 128 ? 1.214 2.102 -2.404 1 98.56 128 GLY A C 1
ATOM 1005 O O . GLY A 1 128 ? 2.412 1.838 -2.283 1 98.56 128 GLY A O 1
ATOM 1006 N N . ARG A 1 129 ? 0.586 2.15 -3.492 1 98.56 129 ARG A N 1
ATOM 1007 C CA . ARG A 1 129 ? 1.265 1.908 -4.762 1 98.56 129 ARG A CA 1
ATOM 1008 C C . ARG A 1 129 ? 2.109 3.111 -5.168 1 98.56 129 ARG A C 1
ATOM 1010 O O . ARG A 1 129 ? 1.654 4.254 -5.082 1 98.56 129 ARG A O 1
ATOM 1017 N N . ASN A 1 130 ? 3.275 2.797 -5.582 1 97 130 ASN A N 1
ATOM 1018 C CA . ASN A 1 130 ? 4.145 3.801 -6.188 1 97 130 ASN A CA 1
ATOM 1019 C C . ASN A 1 130 ? 4.246 3.617 -7.699 1 97 130 ASN A C 1
ATOM 1021 O O . ASN A 1 130 ? 5 2.768 -8.172 1 97 130 ASN A O 1
ATOM 1025 N N . PRO A 1 131 ? 3.473 4.375 -8.414 1 96.12 131 PRO A N 1
ATOM 1026 C CA . PRO A 1 131 ? 3.674 4.371 -9.867 1 96.12 131 PRO A CA 1
ATOM 1027 C C . PRO A 1 131 ? 4.902 5.168 -10.289 1 96.12 131 PRO A C 1
ATOM 1029 O O . PRO A 1 131 ? 4.789 6.352 -10.633 1 96.12 131 PRO A O 1
ATOM 1032 N N . THR A 1 132 ? 5.988 4.594 -10.445 1 90.62 132 THR A N 1
ATOM 1033 C CA . THR A 1 132 ? 7.32 5.188 -10.461 1 90.62 132 THR A CA 1
ATOM 1034 C C . THR A 1 132 ? 7.465 6.141 -11.648 1 90.62 132 THR A C 1
ATOM 1036 O O . THR A 1 132 ? 8.164 7.152 -11.547 1 90.62 132 THR A O 1
ATOM 1039 N N . GLN A 1 133 ? 6.852 5.895 -12.672 1 88.12 133 GLN A N 1
ATOM 1040 C CA . GLN A 1 133 ? 7.082 6.699 -13.867 1 88.12 133 GLN A CA 1
ATOM 1041 C C . GLN A 1 133 ? 6.188 7.934 -13.883 1 88.12 133 GLN A C 1
ATOM 1043 O O . GLN A 1 133 ? 6.352 8.82 -14.727 1 88.12 133 GLN A O 1
ATOM 1048 N N . GLN A 1 134 ? 5.297 7.961 -12.992 1 91.75 134 GLN A N 1
ATOM 1049 C CA . GLN A 1 134 ? 4.426 9.133 -12.93 1 91.75 134 GLN A CA 1
ATOM 1050 C C . GLN A 1 134 ? 5.082 10.266 -12.148 1 91.75 134 GLN A C 1
ATOM 1052 O O . GLN A 1 134 ? 5.723 10.031 -11.125 1 91.75 134 GLN A O 1
ATOM 1057 N N . THR A 1 135 ? 4.898 11.43 -12.672 1 92.31 135 THR A N 1
ATOM 1058 C CA . THR A 1 135 ? 5.441 12.609 -12.016 1 92.31 135 THR A CA 1
ATOM 1059 C C . THR A 1 135 ? 4.645 12.945 -10.758 1 92.31 135 THR A C 1
ATOM 1061 O O . THR A 1 135 ? 5.207 13.406 -9.766 1 92.31 135 THR A O 1
ATOM 1064 N N . VAL A 1 136 ? 3.352 12.82 -10.891 1 95.69 136 VAL A N 1
ATOM 1065 C CA . VAL A 1 136 ? 2.455 13.047 -9.766 1 95.69 136 VAL A CA 1
ATOM 1066 C C . VAL A 1 136 ? 1.82 11.727 -9.328 1 95.69 136 VAL A C 1
ATOM 1068 O O . VAL A 1 136 ? 1.304 10.977 -10.156 1 95.69 136 VAL A O 1
ATOM 1071 N N . LYS A 1 137 ? 1.943 11.461 -8.039 1 96.69 137 LYS A N 1
ATOM 1072 C CA . LYS A 1 137 ? 1.389 10.219 -7.5 1 96.69 137 LYS A CA 1
ATOM 1073 C C . LYS A 1 137 ? 0.636 10.469 -6.199 1 96.69 137 LYS A C 1
ATOM 1075 O O . LYS A 1 137 ? 0.83 11.5 -5.555 1 96.69 137 LYS A O 1
ATOM 1080 N N . GLU A 1 138 ? -0.227 9.523 -5.891 1 98.19 138 GLU A N 1
ATOM 1081 C CA . GLU A 1 138 ? -1.025 9.594 -4.668 1 98.19 138 GLU A CA 1
ATOM 1082 C C . GLU A 1 138 ? -0.838 8.352 -3.811 1 98.19 138 GLU A C 1
ATOM 1084 O O . GLU A 1 138 ? -0.8 7.23 -4.328 1 98.19 138 GLU A O 1
ATOM 1089 N N . LEU A 1 139 ? -0.704 8.555 -2.502 1 98.62 139 LEU A N 1
ATOM 1090 C CA . LEU A 1 139 ? -0.611 7.469 -1.534 1 98.62 139 LEU A CA 1
ATOM 1091 C C . LEU A 1 139 ? -1.58 7.684 -0.377 1 98.62 139 LEU A C 1
ATOM 1093 O O . LEU A 1 139 ? -1.809 8.82 0.042 1 98.62 139 LEU A O 1
ATOM 1097 N N . PRO A 1 140 ? -2.107 6.641 0.129 1 98.25 140 PRO A N 1
ATOM 1098 C CA . PRO A 1 140 ? -2.951 6.809 1.314 1 98.25 140 PRO A CA 1
ATOM 1099 C C . PRO A 1 140 ? -2.141 6.945 2.602 1 98.25 140 PRO A C 1
ATOM 1101 O O . PRO A 1 140 ? -1.099 6.301 2.75 1 98.25 140 PRO A O 1
ATOM 1104 N N . VAL A 1 141 ? -2.574 7.773 3.496 1 98.25 141 VAL A N 1
ATOM 1105 C CA . VAL A 1 141 ? -2.186 7.754 4.902 1 98.25 141 VAL A CA 1
ATOM 1106 C C . VAL A 1 141 ? -3.111 6.82 5.68 1 98.25 141 VAL A C 1
ATOM 1108 O O . VAL A 1 141 ? -4.316 7.059 5.762 1 98.25 141 VAL A O 1
ATOM 1111 N N . VAL A 1 142 ? -2.539 5.848 6.34 1 97.38 142 VAL A N 1
ATOM 1112 C CA . VAL A 1 142 ? -3.391 4.789 6.875 1 97.38 142 VAL A CA 1
ATOM 1113 C C . VAL A 1 142 ? -3.445 4.895 8.398 1 97.38 142 VAL A C 1
ATOM 1115 O O . VAL A 1 142 ? -4.227 4.191 9.047 1 97.38 142 VAL A O 1
ATOM 1118 N N . GLY A 1 143 ? -2.586 5.727 8.969 1 96.56 143 GLY A N 1
ATOM 1119 C CA . GLY A 1 143 ? -2.613 5.945 10.406 1 96.56 143 GLY A CA 1
ATOM 1120 C C . GLY A 1 143 ? -1.503 6.855 10.898 1 96.56 143 GLY A C 1
ATOM 1121 O O . GLY A 1 143 ? -0.744 7.402 10.094 1 96.56 143 GLY A O 1
ATOM 1122 N N . GLY A 1 144 ? -1.526 7.055 12.219 1 97.56 144 GLY A N 1
ATOM 1123 C CA . GLY A 1 144 ? -0.5 7.848 12.875 1 97.56 144 GLY A CA 1
ATOM 1124 C C . GLY A 1 144 ? -0.457 7.641 14.375 1 97.56 144 GLY A C 1
ATOM 1125 O O . GLY A 1 144 ? -1.273 6.902 14.93 1 97.56 144 GLY A O 1
ATOM 1126 N N . THR A 1 145 ? 0.561 8.164 14.953 1 98 145 THR A N 1
ATOM 1127 C CA . THR A 1 145 ? 0.72 8.094 16.406 1 98 145 THR A CA 1
ATOM 1128 C C . THR A 1 145 ? 0.818 9.492 17 1 98 145 THR A C 1
ATOM 1130 O O . THR A 1 145 ? 0.939 10.477 16.281 1 98 145 THR A O 1
ATOM 1133 N N . GLY A 1 146 ? 0.826 9.555 18.375 1 96.75 146 GLY A N 1
ATOM 1134 C CA . GLY A 1 146 ? 0.916 10.844 19.047 1 96.75 146 GLY A CA 1
ATOM 1135 C C . GLY A 1 146 ? -0.251 11.758 18.734 1 96.75 146 GLY A C 1
ATOM 1136 O O . GLY A 1 146 ? -1.411 11.359 18.875 1 96.75 146 GLY A O 1
ATOM 1137 N N . ARG A 1 147 ? 0.034 13 18.312 1 95.12 147 ARG A N 1
ATOM 1138 C CA . ARG A 1 147 ? -0.991 13.984 18 1 95.12 147 ARG A CA 1
ATOM 1139 C C . ARG A 1 147 ? -1.724 13.625 16.719 1 95.12 147 ARG A C 1
ATOM 1141 O O . ARG A 1 147 ? -2.736 14.242 16.375 1 95.12 147 ARG A O 1
ATOM 1148 N N . LEU A 1 148 ? -1.277 12.648 16.094 1 96 148 LEU A N 1
ATOM 1149 C CA . LEU A 1 148 ? -1.861 12.242 14.812 1 96 148 LEU A CA 1
ATOM 1150 C C . LEU A 1 148 ? -2.584 10.906 14.953 1 96 148 LEU A C 1
ATOM 1152 O O . LEU A 1 148 ? -2.85 10.234 13.953 1 96 148 LEU A O 1
ATOM 1156 N N . ARG A 1 149 ? -2.939 10.539 16.125 1 95.75 149 ARG A N 1
ATOM 1157 C CA . ARG A 1 149 ? -3.709 9.312 16.344 1 95.75 149 ARG A CA 1
ATOM 1158 C C . ARG A 1 149 ? -5.012 9.336 15.555 1 95.75 149 ARG A C 1
ATOM 1160 O O . ARG A 1 149 ? -5.688 10.367 15.492 1 95.75 149 ARG A O 1
ATOM 1167 N N . LEU A 1 150 ? -5.336 8.164 14.891 1 92.75 150 LEU A N 1
ATOM 1168 C CA . LEU A 1 150 ? -6.59 7.906 14.188 1 92.75 150 LEU A CA 1
ATOM 1169 C C . LEU A 1 150 ? -6.691 8.742 12.922 1 92.75 150 LEU A C 1
ATOM 1171 O O . LEU A 1 150 ? -7.707 8.703 12.227 1 92.75 150 LEU A O 1
ATOM 1175 N N . THR A 1 151 ? -5.664 9.484 12.625 1 94 151 THR A N 1
ATOM 1176 C CA . THR A 1 151 ? -5.695 10.312 11.422 1 94 151 THR A CA 1
ATOM 1177 C C . THR A 1 151 ? -5.781 9.445 10.172 1 94 151 THR A C 1
ATOM 1179 O O . THR A 1 151 ? -5.242 8.336 10.141 1 94 151 THR A O 1
ATOM 1182 N N . ARG A 1 152 ? -6.422 10.023 9.172 1 93.38 152 ARG A N 1
ATOM 1183 C CA . ARG A 1 152 ? -6.477 9.477 7.816 1 93.38 152 ARG A CA 1
ATOM 1184 C C . ARG A 1 152 ? -6.223 10.562 6.777 1 93.38 152 ARG A C 1
ATOM 1186 O O . ARG A 1 152 ? -6.398 11.75 7.062 1 93.38 152 ARG A O 1
ATOM 1193 N N . GLY A 1 153 ? -5.832 10.086 5.66 1 95.94 153 GLY A N 1
ATOM 1194 C CA . GLY A 1 153 ? -5.598 11.062 4.613 1 95.94 153 GLY A CA 1
ATOM 1195 C C . GLY A 1 153 ? -4.918 10.477 3.391 1 95.94 153 GLY A C 1
ATOM 1196 O O . GLY A 1 153 ? -5 9.273 3.143 1 95.94 153 GLY A O 1
ATOM 1197 N N . TYR A 1 154 ? -4.402 11.375 2.605 1 97.62 154 TYR A N 1
ATOM 1198 C CA . TYR A 1 154 ? -3.625 11.023 1.424 1 97.62 154 TYR A CA 1
ATOM 1199 C C . TYR A 1 154 ? -2.521 12.039 1.173 1 97.62 154 TYR A C 1
ATOM 1201 O O . TYR A 1 154 ? -2.576 13.164 1.679 1 97.62 154 TYR A O 1
ATOM 1209 N N . ILE A 1 155 ? -1.577 11.578 0.469 1 98.56 155 ILE A N 1
ATOM 1210 C CA . ILE A 1 155 ? -0.448 12.414 0.079 1 98.56 155 ILE A CA 1
ATOM 1211 C C . ILE A 1 155 ? -0.364 12.492 -1.444 1 98.56 155 ILE A C 1
ATOM 1213 O O . ILE A 1 155 ? -0.53 11.484 -2.133 1 98.56 155 ILE A O 1
ATOM 1217 N N . ILE A 1 156 ? -0.112 13.68 -1.903 1 98.25 156 ILE A N 1
ATOM 1218 C CA . ILE A 1 156 ? 0.259 13.883 -3.299 1 98.25 156 ILE A CA 1
ATOM 1219 C C . ILE A 1 156 ? 1.766 14.102 -3.406 1 98.25 156 ILE A C 1
ATOM 1221 O O . ILE A 1 156 ? 2.305 15.039 -2.818 1 98.25 156 ILE A O 1
ATOM 1225 N N . LEU A 1 157 ? 2.43 13.211 -4.102 1 97.31 157 LEU A N 1
ATOM 1226 C CA . LEU A 1 157 ? 3.861 13.32 -4.367 1 97.31 157 LEU A CA 1
ATOM 1227 C C . LEU A 1 157 ? 4.113 13.859 -5.77 1 97.31 157 LEU A C 1
ATOM 1229 O O . LEU A 1 157 ? 3.555 13.352 -6.746 1 97.31 157 LEU A O 1
ATOM 1233 N N . THR A 1 158 ? 4.934 14.859 -5.84 1 95.62 158 THR A N 1
ATOM 1234 C CA . THR A 1 158 ? 5.305 15.43 -7.133 1 95.62 158 THR A CA 1
ATOM 1235 C C . THR A 1 158 ? 6.824 15.484 -7.281 1 95.62 158 THR A C 1
ATOM 1237 O O . THR A 1 158 ? 7.508 16.141 -6.484 1 95.62 158 THR A O 1
ATOM 1240 N N . ARG A 1 159 ? 7.352 14.82 -8.266 1 91.94 159 ARG A N 1
ATOM 1241 C CA . ARG A 1 159 ? 8.773 14.898 -8.57 1 91.94 159 ARG A CA 1
ATOM 1242 C C . ARG A 1 159 ? 9.109 16.203 -9.281 1 91.94 159 ARG A C 1
ATOM 1244 O O . ARG A 1 159 ? 8.5 16.531 -10.305 1 91.94 159 ARG A O 1
ATOM 1251 N N . LEU A 1 160 ? 10.156 16.844 -8.773 1 85.81 160 LEU A N 1
ATOM 1252 C CA . LEU A 1 160 ? 10.594 18.094 -9.391 1 85.81 160 LEU A CA 1
ATOM 1253 C C . LEU A 1 160 ? 11.805 17.859 -10.289 1 85.81 160 LEU A C 1
ATOM 1255 O O . LEU A 1 160 ? 12.883 17.484 -9.805 1 85.81 160 LEU A O 1
ATOM 1259 N N . THR A 1 161 ? 11.734 17.531 -11.539 1 70.19 161 THR A N 1
ATOM 1260 C CA . THR A 1 161 ? 12.766 17.141 -12.5 1 70.19 161 THR A CA 1
ATOM 1261 C C . THR A 1 161 ? 13.695 18.312 -12.805 1 70.19 161 THR A C 1
ATOM 1263 O O . THR A 1 161 ? 14.836 18.109 -13.219 1 70.19 161 THR A O 1
ATOM 1266 N N . SER A 1 162 ? 13.242 19.375 -12.859 1 58.34 162 SER A N 1
ATOM 1267 C CA . SER A 1 162 ? 14.023 20.469 -13.414 1 58.34 162 SER A CA 1
ATOM 1268 C C . SER A 1 162 ? 15.297 20.703 -12.609 1 58.34 162 SER A C 1
ATOM 1270 O O . SER A 1 162 ? 16.203 21.422 -13.047 1 58.34 162 SER A O 1
ATOM 1272 N N . LEU A 1 163 ? 15.281 20.094 -11.531 1 52.59 163 LEU A N 1
ATOM 1273 C CA . LEU A 1 163 ? 16.438 20.484 -10.742 1 52.59 163 LEU A CA 1
ATOM 1274 C C . LEU A 1 163 ? 17.625 19.547 -11 1 52.59 163 LEU A C 1
ATOM 1276 O O . LEU A 1 163 ? 17.438 18.359 -11.273 1 52.59 163 LEU A O 1
ATOM 1280 N N . ALA A 1 164 ? 18.609 20.031 -11.547 1 48.56 164 ALA A N 1
ATOM 1281 C CA . ALA A 1 164 ? 19.891 19.422 -11.867 1 48.56 164 ALA A CA 1
ATOM 1282 C C . ALA A 1 164 ? 20.375 18.516 -10.734 1 48.56 164 ALA A C 1
ATOM 1284 O O . ALA A 1 164 ? 21.562 18.469 -10.438 1 48.56 164 ALA A O 1
ATOM 1285 N N . ARG A 1 165 ? 19.531 18.062 -9.922 1 54.12 165 ARG A N 1
ATOM 1286 C CA . ARG A 1 165 ? 20.078 17.203 -8.875 1 54.12 165 ARG A CA 1
ATOM 1287 C C . ARG A 1 165 ? 19.875 15.734 -9.203 1 54.12 165 ARG A C 1
ATOM 1289 O O . ARG A 1 165 ? 18.891 15.352 -9.82 1 54.12 165 ARG A O 1
ATOM 1296 N N . PRO A 1 166 ? 21 15.078 -9.195 1 53.41 166 PRO A N 1
ATOM 1297 C CA . PRO A 1 166 ? 20.984 13.656 -9.547 1 53.41 166 PRO A CA 1
ATOM 1298 C C . PRO A 1 166 ? 19.828 12.898 -8.891 1 53.41 166 PRO A C 1
ATOM 1300 O O . PRO A 1 166 ? 19.312 11.945 -9.469 1 53.41 166 PRO A O 1
ATOM 1303 N N . ASP A 1 167 ? 19.594 13.305 -7.637 1 61.41 167 ASP A N 1
ATOM 1304 C CA . ASP A 1 167 ? 18.484 12.594 -7.012 1 61.41 167 ASP A CA 1
ATOM 1305 C C . ASP A 1 167 ? 17.266 13.5 -6.836 1 61.41 167 ASP A C 1
ATOM 1307 O O . ASP A 1 167 ? 17.406 14.672 -6.461 1 61.41 167 ASP A O 1
ATOM 1311 N N . GLY A 1 168 ? 16.422 13.547 -7.762 1 74.88 168 GLY A N 1
ATOM 1312 C CA . GLY A 1 168 ? 15.273 14.43 -7.879 1 74.88 168 GLY A CA 1
ATOM 1313 C C . GLY A 1 168 ? 14.633 14.758 -6.539 1 74.88 168 GLY A C 1
ATOM 1314 O O . GLY A 1 168 ? 14.93 14.109 -5.531 1 74.88 168 GLY A O 1
ATOM 1315 N N . ILE A 1 169 ? 14.062 16 -6.395 1 89.69 169 ILE A N 1
ATOM 1316 C CA . ILE A 1 169 ? 13.273 16.469 -5.258 1 89.69 169 ILE A CA 1
ATOM 1317 C C . ILE A 1 169 ? 11.805 16.094 -5.465 1 89.69 169 ILE A C 1
ATOM 1319 O O . ILE A 1 169 ? 11.273 16.234 -6.566 1 89.69 169 ILE A O 1
ATOM 1323 N N . ILE A 1 170 ? 11.266 15.586 -4.352 1 94.62 170 ILE A N 1
ATOM 1324 C CA . ILE A 1 170 ? 9.844 15.266 -4.387 1 94.62 170 ILE A CA 1
ATOM 1325 C C . ILE A 1 170 ? 9.102 16.125 -3.359 1 94.62 170 ILE A C 1
ATOM 1327 O O . ILE A 1 170 ? 9.555 16.266 -2.223 1 94.62 170 ILE A O 1
ATOM 1331 N N . THR A 1 171 ? 8.023 16.75 -3.781 1 96.56 171 THR A N 1
ATOM 1332 C CA . THR A 1 171 ? 7.156 17.422 -2.816 1 96.56 171 THR A CA 1
ATOM 1333 C C . THR A 1 171 ? 6.152 16.438 -2.219 1 96.56 171 THR A C 1
ATOM 1335 O O . THR A 1 171 ? 5.605 15.594 -2.928 1 96.56 171 THR A O 1
ATOM 1338 N N . PHE A 1 172 ? 5.965 16.594 -0.955 1 98.12 172 PHE A N 1
ATOM 1339 C CA . PHE A 1 172 ? 4.926 15.883 -0.212 1 98.12 172 PHE A CA 1
ATOM 1340 C C . PHE A 1 172 ? 3.809 16.828 0.193 1 98.12 172 PHE A C 1
ATOM 1342 O O . PHE A 1 172 ? 3.938 17.578 1.171 1 98.12 172 PHE A O 1
ATOM 1349 N N . GLU A 1 173 ? 2.736 16.766 -0.518 1 98.44 173 GLU A N 1
ATOM 1350 C CA . GLU A 1 173 ? 1.521 17.453 -0.091 1 98.44 173 GLU A CA 1
ATOM 1351 C C . GLU A 1 173 ? 0.603 16.516 0.688 1 98.44 173 GLU A C 1
ATOM 1353 O O . GLU A 1 173 ? -0.047 15.641 0.102 1 98.44 173 GLU A O 1
ATOM 1358 N N . VAL A 1 174 ? 0.479 16.781 1.976 1 98.38 174 VAL A N 1
ATOM 1359 C CA . VAL A 1 174 ? -0.212 15.852 2.871 1 98.38 174 VAL A CA 1
ATOM 1360 C C . VAL A 1 174 ? -1.562 16.438 3.275 1 98.38 174 VAL A C 1
ATOM 1362 O O . VAL A 1 174 ? -1.629 17.547 3.809 1 98.38 174 VAL A O 1
ATOM 1365 N N . ASN A 1 175 ? -2.566 15.719 3.018 1 97.12 175 ASN A N 1
ATOM 1366 C CA . ASN A 1 175 ? -3.932 16.078 3.389 1 97.12 175 ASN A CA 1
ATOM 1367 C C . ASN A 1 175 ? -4.496 15.117 4.434 1 97.12 175 ASN A C 1
ATOM 1369 O O . ASN A 1 175 ? -4.625 13.914 4.184 1 97.12 175 ASN A O 1
ATOM 1373 N N . LEU A 1 176 ? -4.871 15.656 5.613 1 95.75 176 LEU A N 1
ATOM 1374 C CA . LEU A 1 176 ? -5.25 14.789 6.723 1 95.75 176 LEU A CA 1
ATOM 1375 C C . LEU A 1 176 ? -6.625 15.164 7.262 1 95.75 176 LEU A C 1
ATOM 1377 O O . LEU A 1 176 ? -6.977 16.344 7.309 1 95.75 176 LEU A O 1
ATOM 1381 N N . THR A 1 177 ? -7.32 14.18 7.641 1 92.25 177 THR A N 1
ATOM 1382 C CA . THR A 1 177 ? -8.43 14.305 8.586 1 92.25 177 THR A CA 1
ATOM 1383 C C . THR A 1 177 ? -7.98 13.938 10 1 92.25 177 THR A C 1
ATOM 1385 O O . THR A 1 177 ? -7.574 12.805 10.25 1 92.25 177 THR A O 1
ATOM 1388 N N . LEU A 1 178 ? -8.055 14.914 10.82 1 91 178 LEU A N 1
ATOM 1389 C CA . LEU A 1 178 ? -7.68 14.734 12.211 1 91 178 LEU A CA 1
ATOM 1390 C C . LEU A 1 178 ? -8.906 14.484 13.078 1 91 178 LEU A C 1
ATOM 1392 O O . LEU A 1 178 ? -9.953 15.094 12.867 1 91 178 LEU A O 1
ATOM 1396 N N . TRP A 1 179 ? -8.703 13.523 14.023 1 82.81 179 TRP A N 1
ATOM 1397 C CA . TRP A 1 179 ? -9.789 13.242 14.953 1 82.81 179 TRP A CA 1
ATOM 1398 C C . TRP A 1 179 ? -9.438 13.703 16.359 1 82.81 179 TRP A C 1
ATOM 1400 O O . TRP A 1 179 ? -8.336 13.438 16.844 1 82.81 179 TRP A O 1
ATOM 1410 N N . ASN A 1 180 ? -10.008 14.789 16.703 1 64.88 180 ASN A N 1
ATOM 1411 C CA . ASN A 1 180 ? -9.758 15.383 18.016 1 64.88 180 ASN A CA 1
ATOM 1412 C C . ASN A 1 180 ? -10.586 14.695 19.109 1 64.88 180 ASN A C 1
ATOM 1414 O O . ASN A 1 180 ? -11.773 14.438 18.922 1 64.88 180 ASN A O 1
ATOM 1418 N N . ASN A 1 181 ? -9.891 13.883 19.922 1 49.72 181 ASN A N 1
ATOM 1419 C CA . ASN A 1 181 ? -10.578 13.516 21.156 1 49.72 181 ASN A CA 1
ATOM 1420 C C . ASN A 1 181 ? -10.828 14.727 22.047 1 49.72 181 ASN A C 1
ATOM 1422 O O . ASN A 1 181 ? -10.047 15.68 22.031 1 49.72 181 ASN A O 1
ATOM 1426 N N . MET B 1 1 ? -58.312 44.094 59.094 1 31.95 1 MET B N 1
ATOM 1427 C CA . MET B 1 1 ? -58.188 43.938 57.656 1 31.95 1 MET B CA 1
ATOM 1428 C C . MET B 1 1 ? -56.719 43.75 57.25 1 31.95 1 MET B C 1
ATOM 1430 O O . MET B 1 1 ? -56 44.719 57.031 1 31.95 1 MET B O 1
ATOM 1434 N N . ALA B 1 2 ? -56.031 42.844 58 1 43.5 2 ALA B N 1
ATOM 1435 C CA . ALA B 1 2 ? -54.594 42.625 57.812 1 43.5 2 ALA B CA 1
ATOM 1436 C C . AL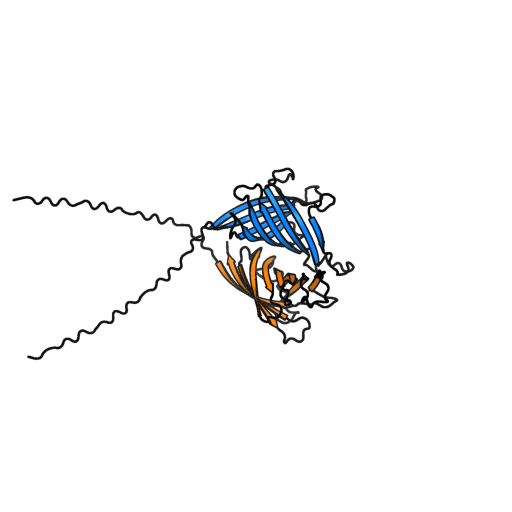A B 1 2 ? -54.281 42.156 56.375 1 43.5 2 ALA B C 1
ATOM 1438 O O . ALA B 1 2 ? -54.906 41.219 55.875 1 43.5 2 ALA B O 1
ATOM 1439 N N . SER B 1 3 ? -53.906 43.156 55.5 1 42.53 3 SER B N 1
ATOM 1440 C CA . SER B 1 3 ? -53.531 42.938 54.094 1 42.53 3 SER B CA 1
ATOM 1441 C C . SER B 1 3 ? -52.375 41.969 54 1 42.53 3 SER B C 1
ATOM 1443 O O . SER B 1 3 ? -51.344 42.125 54.656 1 42.53 3 SER B O 1
ATOM 1445 N N . ILE B 1 4 ? -52.656 40.688 53.875 1 46.59 4 ILE B N 1
ATOM 1446 C CA . ILE B 1 4 ? -51.688 39.625 53.531 1 46.59 4 ILE B CA 1
ATOM 1447 C C . ILE B 1 4 ? -50.969 39.969 52.25 1 46.59 4 ILE B C 1
ATOM 1449 O O . ILE B 1 4 ? -51.594 40.094 51.188 1 46.59 4 ILE B O 1
ATOM 1453 N N . SER B 1 5 ? -50 40.906 52.25 1 44.31 5 SER B N 1
ATOM 1454 C CA . SER B 1 5 ? -49.188 41.156 51.062 1 44.31 5 SER B CA 1
ATOM 1455 C C . SER B 1 5 ? -48.469 39.875 50.594 1 44.31 5 SER B C 1
ATOM 1457 O O . SER B 1 5 ? -47.781 39.25 51.406 1 44.31 5 SER B O 1
ATOM 1459 N N . PHE B 1 6 ? -49.031 39.094 49.719 1 46.31 6 PHE B N 1
ATOM 1460 C CA . PHE B 1 6 ? -48.375 37.969 49.062 1 46.31 6 PHE B CA 1
ATOM 1461 C C . PHE B 1 6 ? -47.156 38.406 48.281 1 46.31 6 PHE B C 1
ATOM 1463 O O . PHE B 1 6 ? -47.281 39.25 47.375 1 46.31 6 PHE B O 1
ATOM 1470 N N . THR B 1 7 ? -46.031 38.594 48.906 1 43.84 7 THR B N 1
ATOM 1471 C CA . THR B 1 7 ? -44.812 38.844 48.125 1 43.84 7 THR B CA 1
ATOM 1472 C C . THR B 1 7 ? -44.562 37.688 47.156 1 43.84 7 THR B C 1
ATOM 1474 O O . THR B 1 7 ? -44.469 36.531 47.562 1 43.84 7 THR B O 1
ATOM 1477 N N . PHE B 1 8 ? -45.031 37.781 45.875 1 48.28 8 PHE B N 1
ATOM 1478 C CA . PHE B 1 8 ? -44.719 36.844 44.812 1 48.28 8 PHE B CA 1
ATOM 1479 C C . PHE B 1 8 ? -43.188 36.688 44.656 1 48.28 8 PHE B C 1
ATOM 1481 O O . PHE B 1 8 ? -42.469 37.656 44.469 1 48.28 8 PHE B O 1
ATOM 1488 N N . PRO B 1 9 ? -42.625 35.656 45.281 1 45.56 9 PRO B N 1
ATOM 1489 C CA . PRO B 1 9 ? -41.219 35.5 44.969 1 45.56 9 PRO B CA 1
ATOM 1490 C C . PRO B 1 9 ? -40.938 35.406 43.469 1 45.56 9 PRO B C 1
ATOM 1492 O O . PRO B 1 9 ? -41.719 34.812 42.719 1 45.56 9 PRO B O 1
ATOM 1495 N N . ILE B 1 10 ? -40.406 36.469 42.812 1 46.28 10 ILE B N 1
ATOM 1496 C CA . ILE B 1 10 ? -39.906 36.438 41.438 1 46.28 10 ILE B CA 1
ATOM 1497 C C . ILE B 1 10 ? -39.031 35.188 41.25 1 46.28 10 ILE B C 1
ATOM 1499 O O . ILE B 1 10 ? -38 35.062 41.906 1 46.28 10 ILE B O 1
ATOM 1503 N N . PHE B 1 11 ? -39.625 34.031 41 1 42.19 11 PHE B N 1
ATOM 1504 C CA . PHE B 1 11 ? -38.875 32.875 40.531 1 42.19 11 PHE B CA 1
ATOM 1505 C C . PHE B 1 11 ? -38 33.281 39.344 1 42.19 11 PHE B C 1
ATOM 1507 O O . PHE B 1 11 ? -38.5 33.688 38.281 1 42.19 11 PHE B O 1
ATOM 1514 N N . LEU B 1 12 ? -36.812 33.812 39.562 1 42 12 LEU B N 1
ATOM 1515 C CA . LEU B 1 12 ? -35.781 33.969 38.531 1 42 12 LEU B CA 1
ATOM 1516 C C . LEU B 1 12 ? -35.625 32.688 37.688 1 42 12 LEU B C 1
ATOM 1518 O O . LEU B 1 12 ? -35.219 31.656 38.219 1 42 12 LEU B O 1
ATOM 1522 N N . THR B 1 13 ? -36.562 32.469 36.75 1 40.03 13 THR B N 1
ATOM 1523 C CA . THR B 1 13 ? -36.344 31.422 35.719 1 40.03 13 THR B CA 1
ATOM 1524 C C . THR B 1 13 ? -34.938 31.547 35.125 1 40.03 13 THR B C 1
ATOM 1526 O O . THR B 1 13 ? -34.625 32.531 34.5 1 40.03 13 THR B O 1
ATOM 1529 N N . ILE B 1 14 ? -33.938 31.047 35.781 1 40.28 14 ILE B N 1
ATOM 1530 C CA . ILE B 1 14 ? -32.656 30.859 35.125 1 40.28 14 ILE B CA 1
ATOM 1531 C C . ILE B 1 14 ? -32.844 30.125 33.812 1 40.28 14 ILE B C 1
ATOM 1533 O O . ILE B 1 14 ? -33.25 28.969 33.781 1 40.28 14 ILE B O 1
ATOM 1537 N N . ILE B 1 15 ? -33.281 30.859 32.781 1 36.81 15 ILE B N 1
ATOM 1538 C CA . ILE B 1 15 ? -33.219 30.328 31.438 1 36.81 15 ILE B CA 1
ATOM 1539 C C . ILE B 1 15 ? -31.828 29.781 31.141 1 36.81 15 ILE B C 1
ATOM 1541 O O . ILE B 1 15 ? -30.859 30.547 31.062 1 36.81 15 ILE B O 1
ATOM 1545 N N . PHE B 1 16 ? -31.594 28.594 31.578 1 37.28 16 PHE B N 1
ATOM 1546 C CA . PHE B 1 16 ? -30.422 27.859 31.109 1 37.28 16 PHE B CA 1
ATOM 1547 C C . PHE B 1 16 ? -30.406 27.812 29.578 1 37.28 16 PHE B C 1
ATOM 1549 O O . PHE B 1 16 ? -31.25 27.156 28.953 1 37.28 16 PHE B O 1
ATOM 1556 N N . PHE B 1 17 ? -30 28.922 28.969 1 34.94 17 PHE B N 1
ATOM 1557 C CA . PHE B 1 17 ? -29.672 28.859 27.547 1 34.94 17 PHE B CA 1
ATOM 1558 C C . PHE B 1 17 ? -28.719 27.703 27.266 1 34.94 17 PHE B C 1
ATOM 1560 O O . PHE B 1 17 ? -27.531 27.766 27.609 1 34.94 17 PHE B O 1
ATOM 1567 N N . LEU B 1 18 ? -29.25 26.531 27.156 1 32.81 18 LEU B N 1
ATOM 1568 C CA . LEU B 1 18 ? -28.5 25.453 26.531 1 32.81 18 LEU B CA 1
ATOM 1569 C C . LEU B 1 18 ? -27.984 25.875 25.156 1 32.81 18 LEU B C 1
ATOM 1571 O O . LEU B 1 18 ? -28.766 26.047 24.219 1 32.81 18 LEU B O 1
ATOM 1575 N N . THR B 1 19 ? -26.938 26.641 25.047 1 33.34 19 THR B N 1
ATOM 1576 C CA . THR B 1 19 ? -26.266 26.828 23.766 1 33.34 19 THR B CA 1
ATOM 1577 C C . THR B 1 19 ? -25.938 25.469 23.125 1 33.34 19 THR B C 1
ATOM 1579 O O . THR B 1 19 ? -25.172 24.688 23.672 1 33.34 19 THR B O 1
ATOM 1582 N N . PHE B 1 20 ? -26.906 25 22.422 1 34.81 20 PHE B N 1
ATOM 1583 C CA . PHE B 1 20 ? -26.578 23.906 21.516 1 34.81 20 PHE B CA 1
ATOM 1584 C C . PHE B 1 20 ? -25.484 24.312 20.531 1 34.81 20 PHE B C 1
ATOM 1586 O O . PHE B 1 20 ? -25.672 25.266 19.75 1 34.81 20 PHE B O 1
ATOM 1593 N N . LYS B 1 21 ? -24.234 24.266 20.984 1 35.81 21 LYS B N 1
ATOM 1594 C CA . LYS B 1 21 ? -23.219 24.359 19.953 1 35.81 21 LYS B CA 1
ATOM 1595 C C . LYS B 1 21 ? -23.516 23.375 18.812 1 35.81 21 LYS B C 1
ATOM 1597 O O . LYS B 1 21 ? -23.609 22.172 19.031 1 35.81 21 LYS B O 1
ATOM 1602 N N . ILE B 1 22 ? -24.125 23.875 17.734 1 33.53 22 ILE B N 1
ATOM 1603 C CA . ILE B 1 22 ? -24.188 23.109 16.5 1 33.53 22 ILE B CA 1
ATOM 1604 C C . ILE B 1 22 ? -22.781 22.656 16.094 1 33.53 22 ILE B C 1
ATOM 1606 O O . ILE B 1 22 ? -21.906 23.484 15.82 1 33.53 22 ILE B O 1
ATOM 1610 N N . ILE B 1 23 ? -22.297 21.688 16.672 1 35 23 ILE B N 1
ATOM 1611 C CA . ILE B 1 23 ? -21.094 21.094 16.109 1 35 23 ILE B CA 1
ATOM 1612 C C . ILE B 1 23 ? -21.344 20.703 14.656 1 35 23 ILE B C 1
ATOM 1614 O O . ILE B 1 23 ? -22.266 19.938 14.359 1 35 23 ILE B O 1
ATOM 1618 N N . PRO B 1 24 ? -20.906 21.5 13.727 1 35.75 24 PRO B N 1
ATOM 1619 C CA . PRO B 1 24 ? -21.125 21 12.367 1 35.75 24 PRO B CA 1
ATOM 1620 C C . PRO B 1 24 ? -20.844 19.516 12.234 1 35.75 24 PRO B C 1
ATOM 1622 O O . PRO B 1 24 ? -19.797 19.031 12.703 1 35.75 24 PRO B O 1
ATOM 1625 N N . THR B 1 25 ? -21.781 18.688 12.281 1 39.22 25 THR B N 1
ATOM 1626 C CA . THR B 1 25 ? -21.672 17.281 11.906 1 39.22 25 THR B CA 1
ATOM 1627 C C . THR B 1 25 ? -20.984 17.125 10.555 1 39.22 25 THR B C 1
ATOM 1629 O O . THR B 1 25 ? -21.422 17.734 9.562 1 39.22 25 THR B O 1
ATOM 1632 N N . ILE B 1 26 ? -19.734 17.156 10.484 1 42.59 26 ILE B N 1
ATOM 1633 C CA . ILE B 1 26 ? -19.281 16.688 9.172 1 42.59 26 ILE B CA 1
ATOM 1634 C C . ILE B 1 26 ? -20.125 15.5 8.734 1 42.59 26 ILE B C 1
ATOM 1636 O O . ILE B 1 26 ? -20.156 14.469 9.406 1 42.59 26 ILE B O 1
ATOM 1640 N N . GLU B 1 27 ? -21.266 15.727 8.32 1 46.88 27 GLU B N 1
ATOM 1641 C CA . GLU B 1 27 ? -22.047 14.695 7.668 1 46.88 27 GLU B CA 1
ATOM 1642 C C . GLU B 1 27 ? -21.172 13.766 6.832 1 46.88 27 GLU B C 1
ATOM 1644 O O . GLU B 1 27 ? -20.5 14.219 5.902 1 46.88 27 GLU B O 1
ATOM 1649 N N . THR B 1 28 ? -20.422 12.828 7.43 1 56.44 28 THR B N 1
ATOM 1650 C CA . THR B 1 28 ? -19.641 11.891 6.648 1 56.44 28 THR B CA 1
ATOM 1651 C C . THR B 1 28 ? -20.5 11.188 5.605 1 56.44 28 THR B C 1
ATOM 1653 O O . THR B 1 28 ? -21.469 10.508 5.953 1 56.44 28 THR B O 1
ATOM 1656 N N . ASN B 1 29 ? -20.828 11.875 4.496 1 72.75 29 ASN B N 1
ATOM 1657 C CA . ASN B 1 29 ? -21.5 11.234 3.365 1 72.75 29 ASN B CA 1
ATOM 1658 C C . ASN B 1 29 ? -20.797 9.938 2.959 1 72.75 29 ASN B C 1
ATOM 1660 O O . ASN B 1 29 ? -20.109 9.898 1.944 1 72.75 29 ASN B O 1
ATOM 1664 N N . ALA B 1 30 ? -20.906 9.047 3.93 1 83.38 30 ALA B N 1
ATOM 1665 C CA . ALA B 1 30 ? -20.328 7.73 3.66 1 83.38 30 ALA B CA 1
ATOM 1666 C C . ALA B 1 30 ? -21.344 6.812 2.988 1 83.38 30 ALA B C 1
ATOM 1668 O O . ALA B 1 30 ? -22.547 6.871 3.291 1 83.38 30 ALA B O 1
ATOM 1669 N N . SER B 1 31 ? -20.922 6.145 1.955 1 91.25 31 SER B N 1
ATOM 1670 C CA . SER B 1 31 ? -21.719 5.109 1.317 1 91.25 31 SER B CA 1
ATOM 1671 C C . SER B 1 31 ? -21 3.766 1.322 1 91.25 31 SER B C 1
ATOM 1673 O O . SER B 1 31 ? -19.781 3.715 1.451 1 91.25 31 SER B O 1
ATOM 1675 N N . GLU B 1 32 ? -21.844 2.721 1.224 1 94.56 32 GLU B N 1
ATOM 1676 C CA . GLU B 1 32 ? -21.266 1.38 1.18 1 94.56 32 GLU B CA 1
ATOM 1677 C C . GLU B 1 32 ? -21.266 0.824 -0.241 1 94.56 32 GLU B C 1
ATOM 1679 O O . GLU B 1 32 ? -22.188 1.108 -1.022 1 94.56 32 GLU B O 1
ATOM 1684 N N . THR B 1 33 ? -20.234 0.129 -0.541 1 95.62 33 THR B N 1
ATOM 1685 C CA . THR B 1 33 ? -20.141 -0.545 -1.83 1 95.62 33 THR B CA 1
ATOM 1686 C C . THR B 1 33 ? -19.562 -1.948 -1.665 1 95.62 33 THR B C 1
ATOM 1688 O O . THR B 1 33 ? -18.703 -2.172 -0.816 1 95.62 33 THR B O 1
ATOM 1691 N N . ARG B 1 34 ? -20.078 -2.844 -2.51 1 97.19 34 ARG B N 1
ATOM 1692 C CA . ARG B 1 34 ? -19.562 -4.211 -2.559 1 97.19 34 ARG B CA 1
ATOM 1693 C C . ARG B 1 34 ? -19.078 -4.566 -3.963 1 97.19 34 ARG B C 1
ATOM 1695 O O . ARG B 1 34 ? -19.766 -4.289 -4.949 1 97.19 34 ARG B O 1
ATOM 1702 N N . LEU B 1 35 ? -17.953 -5.238 -4.035 1 97.69 35 LEU B N 1
ATOM 1703 C CA . LEU B 1 35 ? -17.328 -5.629 -5.297 1 97.69 35 LEU B CA 1
ATOM 1704 C C . LEU B 1 35 ? -16.906 -7.094 -5.262 1 97.69 35 LEU B C 1
ATOM 1706 O O . LEU B 1 35 ? -16.641 -7.641 -4.191 1 97.69 35 LEU B O 1
ATOM 1710 N N . LEU B 1 36 ? -16.891 -7.691 -6.449 1 98 36 LEU B N 1
ATOM 1711 C CA . LEU B 1 36 ? -16.469 -9.086 -6.574 1 98 36 LEU B CA 1
ATOM 1712 C C . LEU B 1 36 ? -15.477 -9.242 -7.719 1 98 36 LEU B C 1
ATOM 1714 O O . LEU B 1 36 ? -15.727 -8.781 -8.836 1 98 36 LEU B O 1
ATOM 1718 N N . PHE B 1 37 ? -14.352 -9.93 -7.453 1 98 37 PHE B N 1
ATOM 1719 C CA . PHE B 1 37 ? -13.32 -10.227 -8.438 1 98 37 PHE B CA 1
ATOM 1720 C C . PHE B 1 37 ? -12.867 -11.68 -8.32 1 98 37 PHE B C 1
ATOM 1722 O O . PHE B 1 37 ? -13.094 -12.32 -7.297 1 98 37 PHE B O 1
ATOM 1729 N N . TYR B 1 38 ? -12.195 -12.07 -9.398 1 96 38 TYR B N 1
ATOM 1730 C CA . TYR B 1 38 ? -11.484 -13.344 -9.383 1 96 38 TYR B CA 1
ATOM 1731 C C . TYR B 1 38 ? -9.984 -13.133 -9.57 1 96 38 TYR B C 1
ATOM 1733 O O . TYR B 1 38 ? -9.562 -12.414 -10.477 1 96 38 TYR B O 1
ATOM 1741 N N . TYR B 1 39 ? -9.305 -13.75 -8.75 1 95.81 39 TYR B N 1
ATOM 1742 C CA . TYR B 1 39 ? -7.852 -13.656 -8.656 1 95.81 39 TYR B CA 1
ATOM 1743 C C . TYR B 1 39 ? -7.191 -14.922 -9.188 1 95.81 39 TYR B C 1
ATOM 1745 O O . TYR B 1 39 ? -7.574 -16.031 -8.812 1 95.81 39 TYR B O 1
ATOM 1753 N N . HIS B 1 40 ? -6.125 -14.695 -10.07 1 92.88 40 HIS B N 1
ATOM 1754 C CA . HIS B 1 40 ? -5.426 -15.82 -10.68 1 92.88 40 HIS B CA 1
ATOM 1755 C C . HIS B 1 40 ? -3.926 -15.75 -10.422 1 92.88 40 HIS B C 1
ATOM 1757 O O . HIS B 1 40 ? -3.256 -14.82 -10.867 1 92.88 40 HIS B O 1
ATOM 1763 N N . GLU B 1 41 ? -3.443 -16.703 -9.727 1 90.94 41 GLU B N 1
ATOM 1764 C CA . GLU B 1 41 ? -2.014 -16.781 -9.43 1 90.94 41 GLU B CA 1
ATOM 1765 C C . GLU B 1 41 ? -1.332 -17.875 -10.25 1 90.94 41 GLU B C 1
ATOM 1767 O O . GLU B 1 41 ? -1.899 -18.938 -10.453 1 90.94 41 GLU B O 1
ATOM 1772 N N . ARG B 1 42 ? -0.125 -17.547 -10.695 1 87.62 42 ARG B N 1
ATOM 1773 C CA . ARG B 1 42 ? 0.757 -18.531 -11.32 1 87.62 42 ARG B CA 1
ATOM 1774 C C . ARG B 1 42 ? 2.104 -18.578 -10.609 1 87.62 42 ARG B C 1
ATOM 1776 O O . ARG B 1 42 ? 2.816 -17.578 -10.531 1 87.62 42 ARG B O 1
ATOM 1783 N N . THR B 1 43 ? 2.436 -19.734 -10.133 1 86.75 43 THR B N 1
ATOM 1784 C CA . THR B 1 43 ? 3.666 -19.859 -9.359 1 86.75 43 THR B CA 1
ATOM 1785 C C . THR B 1 43 ? 4.734 -20.609 -10.148 1 86.75 43 THR B C 1
ATOM 1787 O O . THR B 1 43 ? 5.891 -20.688 -9.727 1 86.75 43 THR B O 1
ATOM 1790 N N . LYS B 1 44 ? 4.371 -21.094 -11.242 1 83.19 44 LYS B N 1
ATOM 1791 C CA . LYS B 1 44 ? 5.32 -21.891 -12 1 83.19 44 LYS B CA 1
ATOM 1792 C C . LYS B 1 44 ? 5.898 -21.094 -13.172 1 83.19 44 LYS B C 1
ATOM 1794 O O . LYS B 1 44 ? 5.199 -20.297 -13.789 1 83.19 44 LYS B O 1
ATOM 1799 N N . SER B 1 45 ? 7.098 -21.438 -13.422 1 78.94 45 SER B N 1
ATOM 1800 C CA . SER B 1 45 ? 7.773 -20.891 -14.586 1 78.94 45 SER B CA 1
ATOM 1801 C C . SER B 1 45 ? 7.238 -21.484 -15.883 1 78.94 45 SER B C 1
ATOM 1803 O O . SER B 1 45 ? 6.762 -22.625 -15.883 1 78.94 45 SER B O 1
ATOM 1805 N N . PRO B 1 46 ? 7.285 -20.625 -17.016 1 79.19 46 PRO B N 1
ATOM 1806 C CA . PRO B 1 46 ? 7.98 -19.359 -17.203 1 79.19 46 PRO B CA 1
ATOM 1807 C C . PRO B 1 46 ? 7.082 -18.141 -16.953 1 79.19 46 PRO B C 1
ATOM 1809 O O . PRO B 1 46 ? 7.551 -17 -16.969 1 79.19 46 PRO B O 1
ATOM 1812 N N . ASN B 1 47 ? 5.902 -18.312 -16.688 1 82.5 47 ASN B N 1
ATOM 1813 C CA . ASN B 1 47 ? 4.984 -17.172 -16.594 1 82.5 47 ASN B CA 1
ATOM 1814 C C . ASN B 1 47 ? 4.523 -16.953 -15.156 1 82.5 47 ASN B C 1
ATOM 1816 O O . ASN B 1 47 ? 3.357 -16.625 -14.922 1 82.5 47 ASN B O 1
ATOM 1820 N N . ALA B 1 48 ? 5.516 -17.188 -14.289 1 89.25 48 ALA B N 1
ATOM 1821 C CA . ALA B 1 48 ? 5.168 -17.016 -12.883 1 89.25 48 ALA B CA 1
ATOM 1822 C C . ALA B 1 48 ? 4.789 -15.57 -12.586 1 89.25 48 ALA B C 1
ATOM 1824 O O . ALA B 1 48 ? 5.441 -14.641 -13.07 1 89.25 48 ALA B O 1
ATOM 1825 N N . THR B 1 49 ? 3.73 -15.383 -11.867 1 92.19 49 THR B N 1
ATOM 1826 C CA . THR B 1 49 ? 3.299 -14.07 -11.422 1 92.19 49 THR B CA 1
ATOM 1827 C C . THR B 1 49 ? 3.604 -13.875 -9.938 1 92.19 49 THR B C 1
ATOM 1829 O O . THR B 1 49 ? 3.387 -12.797 -9.383 1 92.19 49 THR B O 1
ATOM 1832 N N . THR B 1 50 ? 4.039 -14.906 -9.25 1 92.94 50 THR B N 1
ATOM 1833 C CA . THR B 1 50 ? 4.48 -14.914 -7.863 1 92.94 50 THR B CA 1
ATOM 1834 C C . THR B 1 50 ? 5.848 -15.57 -7.734 1 92.94 50 THR B C 1
ATOM 1836 O O . THR B 1 50 ? 6.055 -16.688 -8.219 1 92.94 50 THR B O 1
ATOM 1839 N N . ILE B 1 51 ? 6.75 -14.875 -7.055 1 92.31 51 ILE B N 1
ATOM 1840 C CA . ILE B 1 51 ? 8.086 -15.43 -6.898 1 92.31 51 ILE B CA 1
ATOM 1841 C C . ILE B 1 51 ? 8.562 -15.242 -5.457 1 92.31 51 ILE B C 1
ATOM 1843 O O . ILE B 1 51 ? 8.164 -14.289 -4.785 1 92.31 51 ILE B O 1
ATOM 1847 N N . LYS B 1 52 ? 9.406 -16.203 -5.043 1 92.75 52 LYS B N 1
ATOM 1848 C CA . LYS B 1 52 ? 10.125 -16.031 -3.783 1 92.75 52 LYS B CA 1
ATOM 1849 C C . LYS B 1 52 ? 11.352 -15.141 -3.969 1 92.75 52 LYS B C 1
ATOM 1851 O O . LYS B 1 52 ? 12.219 -15.438 -4.797 1 92.75 52 LYS B O 1
ATOM 1856 N N . VAL B 1 53 ? 11.438 -14.172 -3.133 1 94.25 53 VAL B N 1
ATOM 1857 C CA . VAL B 1 53 ? 12.547 -13.25 -3.363 1 94.25 53 VAL B CA 1
ATOM 1858 C C . VAL B 1 53 ? 13.539 -13.336 -2.205 1 94.25 53 VAL B C 1
ATOM 1860 O O . VAL B 1 53 ? 14.68 -12.898 -2.326 1 94.25 53 VAL B O 1
ATOM 1863 N N . VAL B 1 54 ? 13.148 -13.766 -1.068 1 93.94 54 VAL B N 1
ATOM 1864 C CA . VAL B 1 54 ? 14.023 -14.016 0.075 1 93.94 54 VAL B CA 1
ATOM 1865 C C . VAL B 1 54 ? 13.781 -15.43 0.604 1 93.94 54 VAL B C 1
ATOM 1867 O O . VAL B 1 54 ? 12.633 -15.828 0.82 1 93.94 54 VAL B O 1
ATOM 1870 N N . SER B 1 55 ? 14.859 -16.078 0.729 1 90.88 55 SER B N 1
ATOM 1871 C CA . SER B 1 55 ? 14.836 -17.344 1.469 1 90.88 55 SER B CA 1
ATOM 1872 C C . SER B 1 55 ? 15.398 -17.156 2.877 1 90.88 55 SER B C 1
ATOM 1874 O O . SER B 1 55 ? 16.484 -16.594 3.051 1 90.88 55 SER B O 1
ATOM 1876 N N . SER B 1 56 ? 14.57 -17.594 3.785 1 88.62 56 SER B N 1
ATOM 1877 C CA . SER B 1 56 ? 15.031 -17.547 5.168 1 88.62 56 SER B CA 1
ATOM 1878 C C . SER B 1 56 ? 16.406 -18.219 5.316 1 88.62 56 SER B C 1
ATOM 1880 O O . SER B 1 56 ? 16.656 -19.266 4.711 1 88.62 56 SER B O 1
ATOM 1882 N N . PRO B 1 57 ? 17.297 -17.531 6.121 1 83.12 57 PRO B N 1
ATOM 1883 C CA . PRO B 1 57 ? 18.609 -18.141 6.309 1 83.12 57 PRO B CA 1
ATOM 1884 C C . PRO B 1 57 ? 18.562 -19.406 7.176 1 83.12 57 PRO B C 1
ATOM 1886 O O . PRO B 1 57 ? 19.547 -20.141 7.262 1 83.12 57 PRO B O 1
ATOM 1889 N N . ILE B 1 58 ? 17.547 -19.438 7.996 1 74.38 58 ILE B N 1
ATOM 1890 C CA . ILE B 1 58 ? 17.469 -20.578 8.898 1 74.38 58 ILE B CA 1
ATOM 1891 C C . ILE B 1 58 ? 17.359 -21.859 8.094 1 74.38 58 ILE B C 1
ATOM 1893 O O . ILE B 1 58 ? 16.594 -21.938 7.129 1 74.38 58 ILE B O 1
ATOM 1897 N N . ASP B 1 59 ? 18.375 -22.641 8.312 1 59.69 59 ASP B N 1
ATOM 1898 C CA . ASP B 1 59 ? 18.547 -23.969 7.711 1 59.69 59 ASP B CA 1
ATOM 1899 C C . ASP B 1 59 ? 17.281 -24.797 7.824 1 59.69 59 ASP B C 1
ATOM 1901 O O . ASP B 1 59 ? 16.594 -24.766 8.852 1 59.69 59 ASP B O 1
ATOM 1905 N N . GLN B 1 60 ? 16.703 -25.156 6.773 1 58.59 60 GLN B N 1
ATOM 1906 C CA . GLN B 1 60 ? 15.508 -25.953 6.516 1 58.59 60 GLN B CA 1
ATOM 1907 C C . GLN B 1 60 ? 15.508 -27.234 7.34 1 58.59 60 GLN B C 1
ATOM 1909 O O . GLN B 1 60 ? 14.586 -28.047 7.234 1 58.59 60 GLN B O 1
ATOM 1914 N N . THR B 1 61 ? 16.578 -27.562 8.023 1 54.66 61 THR B N 1
ATOM 1915 C CA . THR B 1 61 ? 16.453 -28.859 8.68 1 54.66 61 THR B CA 1
ATOM 1916 C C . THR B 1 61 ? 15.305 -28.844 9.688 1 54.66 61 THR B C 1
ATOM 1918 O O . THR B 1 61 ? 14.852 -29.906 10.133 1 54.66 61 THR B O 1
ATOM 1921 N N . VAL B 1 62 ? 14.961 -27.812 10.258 1 55.59 62 VAL B N 1
ATOM 1922 C CA . VAL B 1 62 ? 13.766 -27.766 1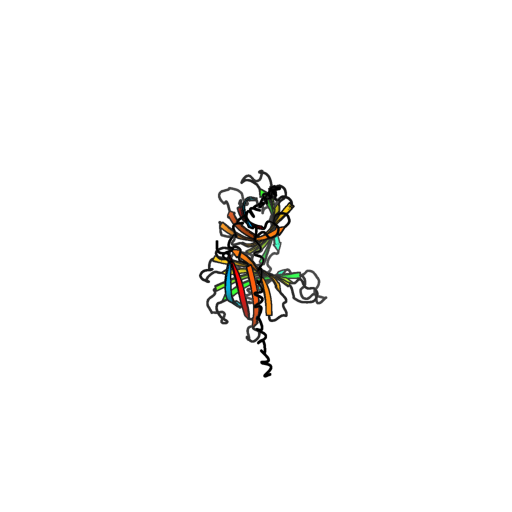1.102 1 55.59 62 VAL B CA 1
ATOM 1923 C C . VAL B 1 62 ? 12.586 -27.234 10.289 1 55.59 62 VAL B C 1
ATOM 1925 O O . VAL B 1 62 ? 12.758 -26.375 9.422 1 55.59 62 VAL B O 1
ATOM 1928 N N . PRO B 1 63 ? 11.516 -28.062 10.297 1 59.88 63 PRO B N 1
ATOM 1929 C CA . PRO B 1 63 ? 10.359 -27.625 9.508 1 59.88 63 PRO B CA 1
ATOM 1930 C C . PRO B 1 63 ? 9.961 -26.188 9.797 1 59.88 63 PRO B C 1
ATOM 1932 O O . PRO B 1 63 ? 9.289 -25.906 10.789 1 59.88 63 PRO B O 1
ATOM 1935 N N . ILE B 1 64 ? 10.656 -25.25 9.531 1 70.19 64 ILE B N 1
ATOM 1936 C CA . ILE B 1 64 ? 10.32 -23.891 9.922 1 70.19 64 ILE B CA 1
ATOM 1937 C C . ILE B 1 64 ? 9.297 -23.297 8.953 1 70.19 64 ILE B C 1
ATOM 1939 O O . ILE B 1 64 ? 9.117 -22.094 8.891 1 70.19 64 ILE B O 1
ATOM 1943 N N . PHE B 1 65 ? 8.484 -24.094 8.422 1 82.75 65 PHE B N 1
ATOM 1944 C CA . PHE B 1 65 ? 7.355 -23.734 7.57 1 82.75 65 PHE B CA 1
ATOM 1945 C C . PHE B 1 65 ? 7.676 -22.5 6.738 1 82.75 65 PHE B C 1
ATOM 1947 O O . PHE B 1 65 ? 6.895 -21.547 6.707 1 82.75 65 PHE B O 1
ATOM 1954 N N . ALA B 1 66 ? 8.93 -22.438 6.207 1 88.69 66 ALA B N 1
ATOM 1955 C CA . ALA B 1 66 ? 9.352 -21.328 5.348 1 88.69 66 ALA B CA 1
ATOM 1956 C C . ALA B 1 66 ? 9.367 -20.016 6.113 1 88.69 66 ALA B C 1
ATOM 1958 O O . ALA B 1 66 ? 9.242 -18.938 5.52 1 88.69 66 ALA B O 1
ATOM 1959 N N . PHE B 1 67 ? 9.445 -20.062 7.484 1 92.81 67 PHE B N 1
ATOM 1960 C CA . PHE B 1 67 ? 9.484 -18.875 8.32 1 92.81 67 PHE B CA 1
ATOM 1961 C C . PHE B 1 67 ? 10.516 -17.875 7.805 1 92.81 67 PHE B C 1
ATOM 1963 O O . PHE B 1 67 ? 11.688 -18.219 7.656 1 92.81 67 PHE B O 1
ATOM 1970 N N . GLY B 1 68 ? 10.078 -16.766 7.395 1 93.56 68 GLY B N 1
ATOM 1971 C CA . GLY B 1 68 ? 10.992 -15.719 6.953 1 93.56 68 GLY B CA 1
ATOM 1972 C C . GLY B 1 68 ? 11.07 -15.594 5.441 1 93.56 68 GLY B C 1
ATOM 1973 O O . GLY B 1 68 ? 11.656 -14.648 4.922 1 93.56 68 GLY B O 1
ATOM 1974 N N . ASN B 1 69 ? 10.492 -16.516 4.719 1 94 69 ASN B N 1
ATOM 1975 C CA . ASN B 1 69 ? 10.453 -16.359 3.271 1 94 69 ASN B CA 1
ATOM 1976 C C . ASN B 1 69 ? 9.609 -15.148 2.865 1 94 69 ASN B C 1
ATOM 1978 O O . ASN B 1 69 ? 8.602 -14.844 3.512 1 94 69 ASN B O 1
ATOM 1982 N N . ILE B 1 70 ? 10.039 -14.477 1.805 1 95.88 70 ILE B N 1
ATOM 1983 C CA . ILE B 1 70 ? 9.281 -13.359 1.251 1 95.88 70 ILE B CA 1
ATOM 1984 C C . ILE B 1 70 ? 8.945 -13.641 -0.213 1 95.88 70 ILE B C 1
ATOM 1986 O O . ILE B 1 70 ? 9.82 -14.031 -0.992 1 95.88 70 ILE B O 1
ATOM 1990 N N . PHE B 1 71 ? 7.715 -13.484 -0.514 1 95 71 PHE B N 1
ATOM 1991 C CA . PHE B 1 71 ? 7.219 -13.609 -1.878 1 95 71 PHE B CA 1
ATOM 1992 C C . PHE B 1 71 ? 6.73 -12.266 -2.402 1 95 71 PHE B C 1
ATOM 1994 O O . PHE B 1 71 ? 6.227 -11.438 -1.639 1 95 71 PHE B O 1
ATOM 2001 N N . VAL B 1 72 ? 6.906 -12.055 -3.703 1 96.75 72 VAL B N 1
ATOM 2002 C CA . VAL B 1 72 ? 6.355 -10.906 -4.422 1 96.75 72 VAL B CA 1
ATOM 2003 C C . VAL B 1 72 ? 5.449 -11.398 -5.551 1 96.75 72 VAL B C 1
ATOM 2005 O O . VAL B 1 72 ? 5.742 -12.398 -6.207 1 96.75 72 VAL B O 1
ATOM 2008 N N . PHE B 1 73 ? 4.34 -10.672 -5.781 1 95.5 73 PHE B N 1
ATOM 2009 C CA . PHE B 1 73 ? 3.396 -11.141 -6.789 1 95.5 73 PHE B CA 1
ATOM 2010 C C . PHE B 1 73 ? 2.777 -9.977 -7.543 1 95.5 73 PHE B C 1
ATOM 2012 O O . PHE B 1 73 ? 2.713 -8.859 -7.027 1 95.5 73 PHE B O 1
ATOM 2019 N N . ASP B 1 74 ? 2.375 -10.188 -8.719 1 96.69 74 ASP B N 1
ATOM 2020 C CA . ASP B 1 74 ? 1.597 -9.391 -9.656 1 96.69 74 ASP B CA 1
ATOM 2021 C C . ASP B 1 74 ? 0.589 -10.25 -10.414 1 96.69 74 ASP B C 1
ATOM 2023 O O . ASP B 1 74 ? 0.91 -10.812 -11.461 1 96.69 74 ASP B O 1
ATOM 2027 N N . ASP B 1 75 ? -0.652 -10.273 -9.844 1 96 75 ASP B N 1
ATOM 2028 C CA . ASP B 1 75 ? -1.641 -11.211 -10.359 1 96 75 ASP B CA 1
ATOM 2029 C C . ASP B 1 75 ? -2.863 -10.477 -10.906 1 96 75 ASP B C 1
ATOM 2031 O O . ASP B 1 75 ? -3.279 -9.453 -10.352 1 96 75 ASP B O 1
ATOM 2035 N N . PRO B 1 76 ? -3.473 -10.984 -11.906 1 96.69 76 PRO B N 1
ATOM 2036 C CA . PRO B 1 76 ? -4.656 -10.32 -12.461 1 96.69 76 PRO B CA 1
ATOM 2037 C C . PRO B 1 76 ? -5.906 -10.539 -11.617 1 96.69 76 PRO B C 1
ATOM 2039 O O . PRO B 1 76 ? -6.07 -11.602 -11.016 1 96.69 76 PRO B O 1
ATOM 2042 N N . LEU B 1 77 ? -6.719 -9.523 -11.594 1 97.44 77 LEU B N 1
ATOM 2043 C CA . LEU B 1 77 ? -8.102 -9.562 -11.141 1 97.44 77 LEU B CA 1
ATOM 2044 C C . LEU B 1 77 ? -9.062 -9.539 -12.328 1 97.44 77 LEU B C 1
ATOM 2046 O O . LEU B 1 77 ? -9.031 -8.617 -13.141 1 97.44 77 LEU B O 1
ATOM 2050 N N . THR B 1 78 ? -9.945 -10.555 -12.32 1 97.06 78 THR B N 1
ATOM 2051 C CA . THR B 1 78 ? -10.828 -10.648 -13.477 1 97.06 78 THR B CA 1
ATOM 2052 C C . THR B 1 78 ? -12.289 -10.586 -13.039 1 97.06 78 THR B C 1
ATOM 2054 O O . THR B 1 78 ? -12.594 -10.672 -11.852 1 97.06 78 THR B O 1
ATOM 2057 N N . LYS B 1 79 ? -13.07 -10.438 -14.062 1 97.62 79 LYS B N 1
ATOM 2058 C CA . LYS B 1 79 ? -14.516 -10.344 -13.844 1 97.62 79 LYS B CA 1
ATOM 2059 C C . LYS B 1 79 ? -15.109 -11.703 -13.492 1 97.62 79 LYS B C 1
ATOM 2061 O O . LYS B 1 79 ? -16.062 -11.789 -12.711 1 97.62 79 LYS B O 1
ATOM 2066 N N . GLY B 1 80 ? -14.516 -12.766 -14.094 1 94.12 80 GLY B N 1
ATOM 2067 C CA . GLY B 1 80 ? -15.109 -14.078 -13.906 1 94.12 80 GLY B CA 1
ATOM 2068 C C . GLY B 1 80 ? -14.086 -15.156 -13.602 1 94.12 80 GLY B C 1
ATOM 2069 O O . GLY B 1 80 ? -12.883 -14.883 -13.547 1 94.12 80 GLY B O 1
ATOM 2070 N N . LEU B 1 81 ? -14.625 -16.328 -13.391 1 90.94 81 LEU B N 1
ATOM 2071 C CA . LEU B 1 81 ? -13.828 -17.5 -13.055 1 90.94 81 LEU B CA 1
ATOM 2072 C C . LEU B 1 81 ? -12.844 -17.828 -14.172 1 90.94 81 LEU B C 1
ATOM 2074 O O . LEU B 1 81 ? -11.75 -18.328 -13.914 1 90.94 81 LEU B O 1
ATOM 2078 N N . ASP B 1 82 ? -13.266 -17.547 -15.406 1 90.19 82 ASP B N 1
ATOM 2079 C CA . ASP B 1 82 ? -12.406 -17.75 -16.562 1 90.19 82 ASP B CA 1
ATOM 2080 C C . ASP B 1 82 ? -11.258 -16.75 -16.578 1 90.19 82 ASP B C 1
ATOM 2082 O O . ASP B 1 82 ? -11.484 -15.531 -16.641 1 90.19 82 ASP B O 1
ATOM 2086 N N . PRO B 1 83 ? -10.023 -17.234 -16.578 1 89.31 83 PRO B N 1
ATOM 2087 C CA . PRO B 1 83 ? -8.891 -16.297 -16.578 1 89.31 83 PRO B CA 1
ATOM 2088 C C . PRO B 1 83 ? -8.859 -15.414 -17.828 1 89.31 83 PRO B C 1
ATOM 2090 O O . PRO B 1 83 ? -8.156 -14.398 -17.844 1 89.31 83 PRO B O 1
ATOM 2093 N N . GLU B 1 84 ? -9.609 -15.797 -18.812 1 92.19 84 GLU B N 1
ATOM 2094 C CA . GLU B 1 84 ? -9.648 -15.008 -20.047 1 92.19 84 GLU B CA 1
ATOM 2095 C C . GLU B 1 84 ? -10.758 -13.961 -19.984 1 92.19 84 GLU B C 1
ATOM 2097 O O . GLU B 1 84 ? -10.906 -13.164 -20.922 1 92.19 84 GLU B O 1
ATOM 2102 N N . SER B 1 85 ? -11.508 -14.062 -18.953 1 95.5 85 SER B N 1
ATOM 2103 C CA . SER B 1 85 ? -12.5 -13 -18.781 1 95.5 85 SER B CA 1
ATOM 2104 C C . SER B 1 85 ? -11.828 -11.641 -18.625 1 95.5 85 SER B C 1
ATOM 2106 O O . SER B 1 85 ? -10.625 -11.562 -18.375 1 95.5 85 SER B O 1
ATOM 2108 N N . PRO B 1 86 ? -12.555 -10.523 -18.828 1 97.62 86 PRO B N 1
ATOM 2109 C CA . PRO B 1 86 ? -11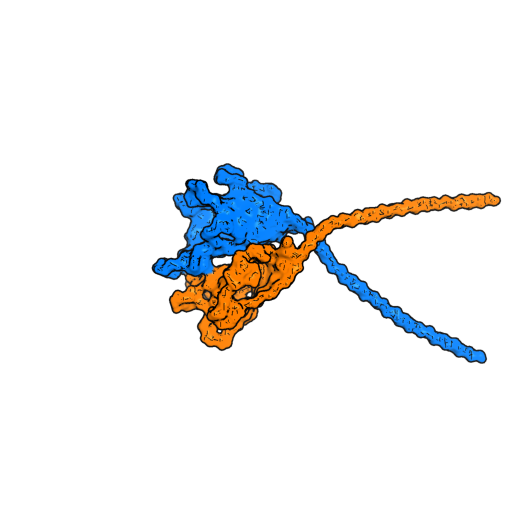.953 -9.188 -18.781 1 97.62 86 PRO B CA 1
ATOM 2110 C C . PRO B 1 86 ? -11.148 -8.961 -17.5 1 97.62 86 PRO B C 1
ATOM 2112 O O . PRO B 1 86 ? -11.617 -9.289 -16.406 1 97.62 86 PRO B O 1
ATOM 2115 N N . VAL B 1 87 ? -9.969 -8.453 -17.766 1 98.06 87 VAL B N 1
ATOM 2116 C CA . VAL B 1 87 ? -9.117 -8.055 -16.656 1 98.06 87 VAL B CA 1
ATOM 2117 C C . VAL B 1 87 ? -9.555 -6.688 -16.125 1 98.06 87 VAL B C 1
ATOM 2119 O O . VAL B 1 87 ? -9.625 -5.715 -16.891 1 98.06 87 VAL B O 1
ATOM 2122 N N . LEU B 1 88 ? -9.867 -6.629 -14.812 1 98.56 88 LEU B N 1
ATOM 2123 C CA . LEU B 1 88 ? -10.367 -5.406 -14.188 1 98.56 88 LEU B CA 1
ATOM 2124 C C . LEU B 1 88 ? -9.25 -4.695 -13.422 1 98.56 88 LEU B C 1
ATOM 2126 O O . LEU B 1 88 ? -9.375 -3.516 -13.094 1 98.56 88 LEU B O 1
ATOM 2130 N N . GLY B 1 89 ? -8.195 -5.3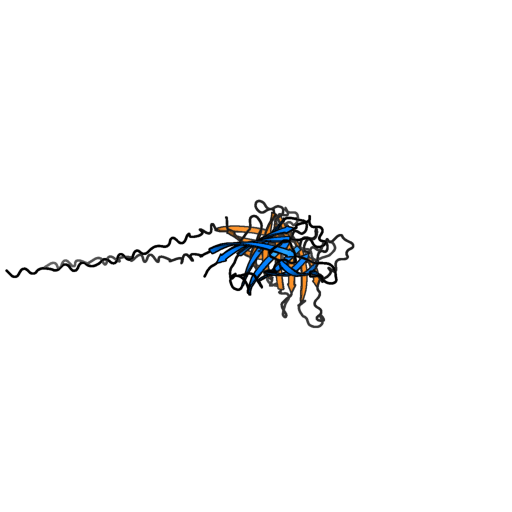95 -13.094 1 98.38 89 GLY B N 1
ATOM 2131 C CA . GLY B 1 89 ? -7.074 -4.871 -12.328 1 98.38 89 GLY B CA 1
ATOM 2132 C C . GLY B 1 89 ? -6.031 -5.922 -12 1 98.38 89 GLY B C 1
ATOM 2133 O O . GLY B 1 89 ? -5.977 -6.973 -12.648 1 98.38 89 GLY B O 1
ATOM 2134 N N . ARG B 1 90 ? -5.172 -5.523 -11.094 1 98.19 90 ARG B N 1
ATOM 2135 C CA . ARG B 1 90 ? -4.074 -6.367 -10.625 1 98.19 90 ARG B CA 1
ATOM 2136 C C . ARG B 1 90 ? -3.947 -6.309 -9.109 1 98.19 90 ARG B C 1
ATOM 2138 O O . ARG B 1 90 ? -4.297 -5.301 -8.484 1 98.19 90 ARG B O 1
ATOM 2145 N N . VAL B 1 91 ? -3.527 -7.402 -8.523 1 98.5 91 VAL B N 1
ATOM 2146 C CA . VAL B 1 91 ? -3.061 -7.422 -7.141 1 98.5 91 VAL B CA 1
ATOM 2147 C C . VAL B 1 91 ? -1.534 -7.441 -7.113 1 98.5 91 VAL B C 1
ATOM 2149 O O . VAL B 1 91 ? -0.911 -8.398 -7.582 1 98.5 91 VAL B O 1
ATOM 2152 N N . GLN B 1 92 ? -0.939 -6.363 -6.59 1 98.62 92 GLN B N 1
ATOM 2153 C CA . GLN B 1 92 ? 0.509 -6.188 -6.562 1 98.62 92 GLN B CA 1
ATOM 2154 C C . GLN B 1 92 ? 1.012 -5.984 -5.137 1 98.62 92 GLN B C 1
ATOM 2156 O O . GLN B 1 92 ? 0.587 -5.055 -4.449 1 98.62 92 GLN B O 1
ATOM 2161 N N . GLY B 1 93 ? 1.863 -6.887 -4.648 1 98.5 93 GLY B N 1
ATOM 2162 C CA . GLY B 1 93 ? 2.377 -6.77 -3.295 1 98.5 93 GLY B CA 1
ATOM 2163 C C . GLY B 1 93 ? 3.24 -7.945 -2.881 1 98.5 93 GLY B C 1
ATOM 2164 O O . GLY B 1 93 ? 4.012 -8.469 -3.688 1 98.5 93 GLY B O 1
ATOM 2165 N N . GLY B 1 94 ? 3.143 -8.227 -1.547 1 98.06 94 GLY B N 1
ATOM 2166 C CA . GLY B 1 94 ? 3.998 -9.297 -1.058 1 98.06 94 GLY B CA 1
ATOM 2167 C C . GLY B 1 94 ? 3.395 -10.055 0.108 1 98.06 94 GLY B C 1
ATOM 2168 O O . GLY B 1 94 ? 2.379 -9.641 0.668 1 98.06 94 GLY B O 1
ATOM 2169 N N . LEU B 1 95 ? 4.047 -11.172 0.307 1 97.38 95 LEU B N 1
ATOM 2170 C CA . LEU B 1 95 ? 3.764 -12.047 1.438 1 97.38 95 LEU B CA 1
ATOM 2171 C C . LEU B 1 95 ? 5.043 -12.406 2.188 1 97.38 95 LEU B C 1
ATOM 2173 O O . LEU B 1 95 ? 6.027 -12.828 1.579 1 97.38 95 LEU B O 1
ATOM 2177 N N . VAL B 1 96 ? 5.012 -12.18 3.486 1 97.31 96 VAL B N 1
ATOM 2178 C CA . VAL B 1 96 ? 6.066 -12.648 4.383 1 97.31 96 VAL B CA 1
ATOM 2179 C C . VAL B 1 96 ? 5.527 -13.766 5.273 1 97.31 96 VAL B C 1
ATOM 2181 O O . VAL B 1 96 ? 4.52 -13.578 5.965 1 97.31 96 VAL B O 1
ATOM 2184 N N . ILE B 1 97 ? 6.172 -14.859 5.207 1 95.06 97 ILE B N 1
ATOM 2185 C CA . ILE B 1 97 ? 5.789 -15.93 6.129 1 95.06 97 ILE B CA 1
ATOM 2186 C C . ILE B 1 97 ? 6.301 -15.609 7.531 1 95.06 97 ILE B C 1
ATOM 2188 O O . ILE B 1 97 ? 7.508 -15.5 7.746 1 95.06 97 ILE B O 1
ATOM 2192 N N . THR B 1 98 ? 5.352 -15.516 8.508 1 96.31 98 THR B N 1
ATOM 2193 C CA . THR B 1 98 ? 5.727 -14.961 9.805 1 96.31 98 THR B CA 1
ATOM 2194 C C . THR B 1 98 ? 5.398 -15.945 10.93 1 96.31 98 THR B C 1
ATOM 2196 O O . THR B 1 98 ? 5.711 -15.695 12.094 1 96.31 98 THR B O 1
ATOM 2199 N N . SER B 1 99 ? 4.781 -17.062 10.602 1 94.06 99 SER B N 1
ATOM 2200 C CA . SER B 1 99 ? 4.406 -18.016 11.633 1 94.06 99 SER B CA 1
ATOM 2201 C C . SER B 1 99 ? 5.48 -19.094 11.805 1 94.06 99 SER B C 1
ATOM 2203 O O . SER B 1 99 ? 5.969 -19.656 10.828 1 94.06 99 SER B O 1
ATOM 2205 N N . LEU B 1 100 ? 5.766 -19.422 13.07 1 89.81 100 LEU B N 1
ATOM 2206 C CA . LEU B 1 100 ? 6.73 -20.469 13.367 1 89.81 100 LEU B CA 1
ATOM 2207 C C . LEU B 1 100 ? 6.086 -21.844 13.266 1 89.81 100 LEU B C 1
ATOM 2209 O O . LEU B 1 100 ? 6.785 -22.859 13.133 1 89.81 100 LEU B O 1
ATOM 2213 N N . ASP B 1 101 ? 4.793 -21.875 13.312 1 89.38 101 ASP B N 1
ATOM 2214 C CA . ASP B 1 101 ? 4.113 -23.156 13.398 1 89.38 101 ASP B CA 1
ATOM 2215 C C . ASP B 1 101 ? 3.24 -23.406 12.172 1 89.38 101 ASP B C 1
ATOM 2217 O O . ASP B 1 101 ? 2.324 -24.234 12.203 1 89.38 101 ASP B O 1
ATOM 2221 N N . GLY B 1 102 ? 3.492 -22.688 11.148 1 90.56 102 GLY B N 1
ATOM 2222 C CA . GLY B 1 102 ? 2.752 -22.859 9.906 1 90.56 102 GLY B CA 1
ATOM 2223 C C . GLY B 1 102 ? 3.168 -21.875 8.828 1 90.56 102 GLY B C 1
ATOM 2224 O O . GLY B 1 102 ? 4.168 -21.156 8.984 1 90.56 102 GLY B O 1
ATOM 2225 N N . TYR B 1 103 ? 2.393 -21.812 7.738 1 91.62 103 TYR B N 1
ATOM 2226 C CA . TYR B 1 103 ? 2.717 -21 6.57 1 91.62 103 TYR B CA 1
ATOM 2227 C C . TYR B 1 103 ? 1.975 -19.672 6.613 1 91.62 103 TYR B C 1
ATOM 2229 O O . TYR B 1 103 ? 1.924 -18.953 5.613 1 91.62 103 TYR B O 1
ATOM 2237 N N . ASP B 1 104 ? 1.399 -19.375 7.762 1 95.38 104 ASP B N 1
ATOM 2238 C CA . ASP B 1 104 ? 0.683 -18.109 7.875 1 95.38 104 ASP B CA 1
ATOM 2239 C C . ASP B 1 104 ? 1.639 -16.922 7.75 1 95.38 104 ASP B C 1
ATOM 2241 O O . ASP B 1 104 ? 2.803 -17.016 8.141 1 95.38 104 ASP B O 1
ATOM 2245 N N . GLY B 1 105 ? 1.106 -15.859 7.164 1 97.38 105 GLY B N 1
ATOM 2246 C CA . GLY B 1 105 ? 1.995 -14.734 6.941 1 97.38 105 GLY B CA 1
ATOM 2247 C C . GLY B 1 105 ? 1.269 -13.398 6.887 1 97.38 105 GLY B C 1
ATOM 2248 O O . GLY B 1 105 ? 0.092 -13.312 7.246 1 97.38 105 GLY B O 1
ATOM 2249 N N . LEU B 1 106 ? 2.021 -12.422 6.637 1 98.5 106 LEU B N 1
ATOM 2250 C CA . LEU B 1 106 ? 1.546 -11.047 6.473 1 98.5 106 LEU B CA 1
ATOM 2251 C C . LEU B 1 106 ? 1.441 -10.688 4.992 1 98.5 106 LEU B C 1
ATOM 2253 O O . LEU B 1 106 ? 2.445 -10.68 4.277 1 98.5 106 LEU B O 1
ATOM 2257 N N . TYR B 1 107 ? 0.172 -10.414 4.594 1 98.5 107 TYR B N 1
ATOM 2258 C CA . TYR B 1 107 ? -0.07 -9.836 3.275 1 98.5 107 TYR B CA 1
ATOM 2259 C C . TYR B 1 107 ? 0.048 -8.32 3.316 1 98.5 107 TYR B C 1
ATOM 2261 O O . TYR B 1 107 ? -0.419 -7.676 4.262 1 98.5 107 TYR B O 1
ATOM 2269 N N . ASN B 1 108 ? 0.671 -7.793 2.418 1 98.62 108 ASN B N 1
ATOM 2270 C CA . ASN B 1 108 ? 0.718 -6.367 2.115 1 98.62 108 ASN B CA 1
ATOM 2271 C C . ASN B 1 108 ? 0.68 -6.113 0.611 1 98.62 108 ASN B C 1
ATOM 2273 O O . ASN B 1 108 ? 1.655 -6.379 -0.093 1 98.62 108 ASN B O 1
ATOM 2277 N N . PHE B 1 109 ? -0.537 -5.488 0.1 1 98.81 109 PHE B N 1
ATOM 2278 C CA . PHE B 1 109 ? -0.636 -5.352 -1.348 1 98.81 109 PHE B CA 1
ATOM 2279 C C . PHE B 1 109 ? -1.632 -4.262 -1.724 1 98.81 109 PHE B C 1
ATOM 2281 O O . PHE B 1 109 ? -2.375 -3.771 -0.871 1 98.81 109 PHE B O 1
ATOM 2288 N N . ASN B 1 110 ? -1.535 -3.9 -2.977 1 98.88 110 ASN B N 1
ATOM 2289 C CA . ASN B 1 110 ? -2.506 -3.006 -3.598 1 98.88 110 ASN B CA 1
ATOM 2290 C C . ASN B 1 110 ? -3.371 -3.74 -4.621 1 98.88 110 ASN B C 1
ATOM 2292 O O . ASN B 1 110 ? -2.875 -4.594 -5.359 1 98.88 110 ASN B O 1
ATOM 2296 N N . MET B 1 111 ? -4.598 -3.428 -4.582 1 98.88 111 MET B N 1
ATOM 2297 C CA . MET B 1 111 ? -5.434 -3.67 -5.754 1 98.88 111 MET B CA 1
ATOM 2298 C C . MET B 1 111 ? -5.418 -2.469 -6.691 1 98.88 111 MET B C 1
ATOM 2300 O O . MET B 1 111 ? -5.84 -1.375 -6.316 1 98.88 111 MET B O 1
ATOM 2304 N N . VAL B 1 112 ? -4.953 -2.711 -7.844 1 98.69 112 VAL B N 1
ATOM 2305 C CA . VAL B 1 112 ? -4.77 -1.653 -8.828 1 98.69 112 VAL B CA 1
ATOM 2306 C C . VAL B 1 112 ? -5.809 -1.794 -9.938 1 98.69 112 VAL B C 1
ATOM 2308 O O . VAL B 1 112 ? -5.734 -2.717 -10.758 1 98.69 112 VAL B O 1
ATOM 2311 N N . PHE B 1 113 ? -6.719 -0.842 -10.016 1 98.56 113 PHE B N 1
ATOM 2312 C CA . PHE B 1 113 ? -7.797 -0.963 -10.992 1 98.56 113 PHE B CA 1
ATOM 2313 C C . PHE B 1 113 ? -7.418 -0.291 -12.305 1 98.56 113 PHE B C 1
ATOM 2315 O O . PHE B 1 113 ? -7.156 0.914 -12.336 1 98.56 113 PHE B O 1
ATOM 2322 N N . THR B 1 114 ? -7.422 -1.086 -13.367 1 97.62 114 THR B N 1
ATOM 2323 C CA . THR B 1 114 ? -6.957 -0.609 -14.664 1 97.62 114 THR B CA 1
ATOM 2324 C C . THR B 1 114 ? -8.094 -0.644 -15.688 1 97.62 114 THR B C 1
ATOM 2326 O O . THR B 1 114 ? -8.031 0.034 -16.719 1 97.62 114 THR B O 1
ATOM 2329 N N . GLY B 1 115 ? -9.078 -1.305 -15.562 1 96.94 115 GLY B N 1
ATOM 2330 C CA . GLY B 1 115 ? -10.195 -1.46 -16.469 1 96.94 115 GLY B CA 1
ATOM 2331 C C . GLY B 1 115 ? -11.523 -1.674 -15.766 1 96.94 115 GLY B C 1
ATOM 2332 O O . GLY B 1 115 ? -12.328 -2.508 -16.188 1 96.94 115 GLY B O 1
ATOM 2333 N N . PHE B 1 116 ? -11.68 -0.951 -14.719 1 97.06 116 PHE B N 1
ATOM 2334 C CA . PHE B 1 116 ? -12.836 -1.144 -13.859 1 97.06 116 PHE B CA 1
ATOM 2335 C C . PHE B 1 116 ? -13.547 0.181 -13.602 1 97.06 116 PHE B C 1
ATOM 2337 O O . PHE B 1 116 ? -13.367 0.784 -12.539 1 97.06 116 PHE B O 1
ATOM 2344 N N . ASP B 1 117 ? -14.469 0.558 -14.484 1 95.38 117 ASP B N 1
ATOM 2345 C CA . ASP B 1 117 ? -15.188 1.813 -14.289 1 95.38 117 ASP B CA 1
ATOM 2346 C C . ASP B 1 117 ? -16.203 1.695 -13.164 1 95.38 117 ASP B C 1
ATOM 2348 O O . ASP B 1 117 ? -16.875 0.663 -13.016 1 95.38 117 ASP B O 1
ATOM 2352 N N . PRO B 1 118 ? -16.359 2.762 -12.344 1 96 118 PRO B N 1
ATOM 2353 C CA . PRO B 1 118 ? -15.734 4.086 -12.438 1 96 118 PRO B CA 1
ATOM 2354 C C . PRO B 1 118 ? -14.422 4.184 -11.656 1 96 118 PRO B C 1
ATOM 2356 O O . PRO B 1 118 ? -13.938 5.285 -11.406 1 96 118 PRO B O 1
ATOM 2359 N N . TRP B 1 119 ? -13.789 3.068 -11.328 1 96.38 119 TRP B N 1
ATOM 2360 C CA . TRP B 1 119 ? -12.672 3.107 -10.383 1 96.38 119 TRP B CA 1
ATOM 2361 C C . TRP B 1 119 ? -11.336 2.973 -11.109 1 96.38 119 TRP B C 1
ATOM 2363 O O . TRP B 1 119 ? -10.281 2.955 -10.477 1 96.38 119 TRP B O 1
ATOM 2373 N N . THR B 1 120 ? -11.383 2.986 -12.383 1 98 120 THR B N 1
ATOM 2374 C CA . THR B 1 120 ? -10.133 2.902 -13.141 1 98 120 THR B CA 1
ATOM 2375 C C . THR B 1 120 ? -9.18 4.016 -12.727 1 98 120 THR B C 1
ATOM 2377 O O . THR B 1 120 ? -9.57 5.18 -12.633 1 98 120 THR B O 1
ATOM 2380 N N . GLY B 1 121 ? -7.914 3.645 -12.453 1 96.69 121 GLY B N 1
ATOM 2381 C CA . GLY B 1 121 ? -6.914 4.605 -12.016 1 96.69 121 GLY B CA 1
ATOM 2382 C C . GLY B 1 121 ? -6.797 4.699 -10.508 1 96.69 121 GLY B C 1
ATOM 2383 O O . GLY B 1 121 ? -5.84 5.277 -9.992 1 96.69 121 GLY B O 1
ATOM 2384 N N . SER B 1 122 ? -7.723 4.078 -9.773 1 97.94 122 SER B N 1
ATOM 2385 C CA . SER B 1 122 ? -7.703 4.066 -8.312 1 97.94 122 SER B CA 1
ATOM 2386 C C . SER B 1 122 ? -7.078 2.783 -7.777 1 97.94 122 SER B C 1
ATOM 2388 O O . SER B 1 122 ? -6.902 1.814 -8.523 1 97.94 122 SER B O 1
ATOM 2390 N N . THR B 1 123 ? -6.691 2.865 -6.539 1 98.5 123 THR B N 1
ATOM 2391 C CA . THR B 1 123 ? -6.148 1.687 -5.871 1 98.5 123 THR B CA 1
ATOM 2392 C C . THR B 1 123 ? -6.789 1.502 -4.496 1 98.5 123 THR B C 1
ATOM 2394 O O . THR B 1 123 ? -7.309 2.457 -3.914 1 98.5 123 THR B O 1
ATOM 2397 N N . LEU B 1 124 ? -6.789 0.275 -4.047 1 98.62 124 LEU B N 1
ATOM 2398 C CA . LEU B 1 124 ? -7.016 -0.065 -2.645 1 98.62 124 LEU B CA 1
ATOM 2399 C C . LEU B 1 124 ? -5.754 -0.641 -2.014 1 98.62 124 LEU B C 1
ATOM 2401 O O . LEU B 1 124 ? -5.027 -1.407 -2.65 1 98.62 124 LEU B O 1
ATOM 2405 N N . THR B 1 125 ? -5.543 -0.286 -0.81 1 98.75 125 THR B N 1
ATOM 2406 C CA . THR B 1 125 ? -4.422 -0.812 -0.039 1 98.75 125 THR B CA 1
ATOM 2407 C C . THR B 1 125 ? -4.91 -1.8 1.018 1 98.75 125 THR B C 1
ATOM 2409 O O . THR B 1 125 ? -5.828 -1.497 1.781 1 98.75 125 THR B O 1
ATOM 2412 N N . VAL B 1 126 ? -4.25 -2.994 1.033 1 98.81 126 VAL B N 1
ATOM 2413 C CA . VAL B 1 126 ? -4.652 -4.078 1.924 1 98.81 126 VAL B CA 1
ATOM 2414 C C . VAL B 1 126 ? -3.443 -4.578 2.709 1 98.81 126 VAL B C 1
ATOM 2416 O O . VAL B 1 126 ? -2.393 -4.867 2.129 1 98.81 126 VAL B O 1
ATOM 2419 N N . ILE B 1 127 ? -3.551 -4.629 3.982 1 98.69 127 ILE B N 1
ATOM 2420 C CA . ILE B 1 127 ? -2.531 -5.219 4.84 1 98.69 127 ILE B CA 1
ATOM 2421 C C . ILE B 1 127 ? -3.195 -6.039 5.945 1 98.69 127 ILE B C 1
ATOM 2423 O O . ILE B 1 127 ? -4.055 -5.531 6.668 1 98.69 127 ILE B O 1
ATOM 2427 N N . GLY B 1 128 ? -2.764 -7.32 6.055 1 98.31 128 GLY B N 1
ATOM 2428 C CA . GLY B 1 128 ? -3.348 -8.156 7.09 1 98.31 128 GLY B CA 1
ATOM 2429 C C . GLY B 1 128 ? -2.787 -9.57 7.102 1 98.31 128 GLY B C 1
ATOM 2430 O O . GLY B 1 128 ? -1.936 -9.906 6.277 1 98.31 128 GLY B O 1
ATOM 2431 N N . ARG B 1 129 ? -3.266 -10.312 8.062 1 98.31 129 ARG B N 1
ATOM 2432 C CA . ARG B 1 129 ? -2.801 -11.68 8.234 1 98.31 129 ARG B CA 1
ATOM 2433 C C . ARG B 1 129 ? -3.387 -12.602 7.164 1 98.31 129 ARG B C 1
ATOM 2435 O O . ARG B 1 129 ? -4.57 -12.5 6.836 1 98.31 129 ARG B O 1
ATOM 2442 N N . ASN B 1 130 ? -2.531 -13.352 6.598 1 96.5 130 ASN B N 1
ATOM 2443 C CA . ASN B 1 130 ? -2.949 -14.414 5.684 1 96.5 130 ASN B CA 1
ATOM 2444 C C . ASN B 1 130 ? -2.861 -15.789 6.34 1 96.5 130 ASN B C 1
ATOM 2446 O O . ASN B 1 130 ? -1.784 -16.375 6.402 1 96.5 130 ASN B O 1
ATOM 2450 N N . PRO B 1 131 ? -3.951 -16.312 6.836 1 95.75 131 PRO B N 1
ATOM 2451 C CA . PRO B 1 131 ? -3.961 -17.703 7.301 1 95.75 131 PRO B CA 1
ATOM 2452 C C . PRO B 1 131 ? -4.012 -18.703 6.156 1 95.75 131 PRO B C 1
ATOM 2454 O O . PRO B 1 131 ? -5.094 -19.156 5.766 1 95.75 131 PRO B O 1
ATOM 2457 N N . THR B 1 132 ? -2.916 -19.156 5.707 1 89.56 132 THR B N 1
ATOM 2458 C CA . THR B 1 132 ? -2.713 -19.812 4.422 1 89.56 132 THR B CA 1
ATOM 2459 C C . THR B 1 132 ? -3.547 -21.094 4.328 1 89.56 132 THR B C 1
ATOM 2461 O O . THR B 1 132 ? -4.02 -21.453 3.248 1 89.56 132 THR B O 1
ATOM 2464 N N . GLN B 1 133 ? -3.787 -21.734 5.344 1 88.19 133 GLN B N 1
ATOM 2465 C CA . GLN B 1 133 ? -4.453 -23.031 5.266 1 88.19 133 GLN B CA 1
ATOM 2466 C C . GLN B 1 133 ? -5.969 -22.875 5.309 1 88.19 133 GLN B C 1
ATOM 2468 O O . GLN B 1 133 ? -6.703 -23.844 5.086 1 88.19 133 GLN B O 1
ATOM 2473 N N . GLN B 1 134 ? -6.391 -21.719 5.582 1 91.88 134 GLN B N 1
ATOM 2474 C CA . GLN B 1 134 ? -7.836 -21.5 5.609 1 91.88 134 GLN B CA 1
ATOM 2475 C C . GLN B 1 134 ? -8.383 -21.25 4.207 1 91.88 134 GLN B C 1
ATOM 2477 O O . GLN B 1 134 ? -7.766 -20.547 3.412 1 91.88 134 GLN B O 1
ATOM 2482 N N . THR B 1 135 ? -9.484 -21.859 3.975 1 92.25 135 THR B N 1
ATOM 2483 C CA . THR B 1 135 ? -10.141 -21.703 2.682 1 92.25 135 THR B CA 1
ATOM 2484 C C . THR B 1 135 ? -10.75 -20.297 2.559 1 92.25 135 THR B C 1
ATOM 2486 O O . THR B 1 135 ? -10.758 -19.719 1.473 1 92.25 135 THR B O 1
ATOM 2489 N N . VAL B 1 136 ? -11.359 -19.859 3.643 1 95.88 136 VAL B N 1
ATOM 2490 C CA . VAL B 1 136 ? -11.938 -18.516 3.703 1 95.88 136 VAL B CA 1
ATOM 2491 C C . VAL B 1 136 ? -11.133 -17.641 4.664 1 95.88 136 VAL B C 1
ATOM 2493 O O . VAL B 1 136 ? -10.844 -18.062 5.793 1 95.88 136 VAL B O 1
ATOM 2496 N N . LYS B 1 137 ? -10.719 -16.469 4.199 1 96.81 137 LYS B N 1
ATOM 2497 C CA . LYS B 1 137 ? -9.945 -15.555 5.031 1 96.81 137 LYS B CA 1
ATOM 2498 C C . LYS B 1 137 ? -10.43 -14.117 4.855 1 96.81 137 LYS B C 1
ATOM 2500 O O . LYS B 1 137 ? -11.125 -13.805 3.887 1 96.81 137 LYS B O 1
ATOM 2505 N N . GLU B 1 138 ? -10.117 -13.312 5.883 1 98.44 138 GLU B N 1
ATOM 2506 C CA . GLU B 1 138 ? -10.516 -11.906 5.879 1 98.44 138 GLU B CA 1
ATOM 2507 C C . GLU B 1 138 ? -9.305 -10.992 6.031 1 98.44 138 GLU B C 1
ATOM 2509 O O . GLU B 1 138 ? -8.406 -11.266 6.828 1 98.44 138 GLU B O 1
ATOM 2514 N N . LEU B 1 139 ? -9.289 -9.945 5.18 1 98.62 139 LEU B N 1
ATOM 2515 C CA . LEU B 1 139 ? -8.234 -8.93 5.246 1 98.62 139 LEU B CA 1
ATOM 2516 C C . LEU B 1 139 ? -8.836 -7.531 5.34 1 98.62 139 LEU B C 1
ATOM 2518 O O . LEU B 1 139 ? -9.883 -7.262 4.754 1 98.62 139 LEU B O 1
ATOM 2522 N N . PRO B 1 140 ? -8.195 -6.609 6.02 1 98.62 140 PRO B N 1
ATOM 2523 C CA . PRO B 1 140 ? -8.688 -5.23 6.047 1 98.62 140 PRO B CA 1
ATOM 2524 C C . PRO B 1 140 ? -8.234 -4.422 4.832 1 98.62 140 PRO B C 1
ATOM 2526 O O . PRO B 1 140 ? -7.117 -4.605 4.344 1 98.62 140 PRO B O 1
ATOM 2529 N N . VAL B 1 141 ? -9.07 -3.574 4.312 1 98.5 141 VAL B N 1
ATOM 2530 C CA . VAL B 1 141 ? -8.703 -2.467 3.436 1 98.5 141 VAL B CA 1
ATOM 2531 C C . VAL B 1 141 ? -8.375 -1.232 4.27 1 98.5 141 VAL B C 1
ATOM 2533 O O . VAL B 1 141 ? -9.234 -0.706 4.98 1 98.5 141 VAL B O 1
ATOM 2536 N N . VAL B 1 142 ? -7.199 -0.684 4.121 1 97.69 142 VAL B N 1
ATOM 2537 C CA . VAL B 1 142 ? -6.746 0.324 5.074 1 97.69 142 VAL B CA 1
ATOM 2538 C C . VAL B 1 142 ? -6.707 1.693 4.402 1 97.69 142 VAL B C 1
ATOM 2540 O O . VAL B 1 142 ? -6.496 2.713 5.062 1 97.69 142 VAL B O 1
ATOM 2543 N N . GLY B 1 143 ? -6.883 1.705 3.104 1 96.5 143 GLY B N 1
ATOM 2544 C CA . GLY B 1 143 ? -6.91 2.965 2.379 1 96.5 143 GLY B CA 1
ATOM 2545 C C . GLY B 1 143 ? -7.031 2.787 0.876 1 96.5 143 GLY B C 1
ATOM 2546 O O . GLY B 1 143 ? -7.191 1.666 0.39 1 96.5 143 GLY B O 1
ATOM 2547 N N . GLY B 1 144 ? -6.953 3.969 0.157 1 97.31 144 GLY B N 1
ATOM 2548 C CA . GLY B 1 144 ? -7.008 3.984 -1.296 1 97.31 144 GLY B CA 1
ATOM 2549 C C . GLY B 1 144 ? -6.656 5.332 -1.893 1 97.31 144 GLY B C 1
ATOM 2550 O O . GLY B 1 144 ? -6.344 6.277 -1.163 1 97.31 144 GLY B O 1
ATOM 2551 N N . THR B 1 145 ? -6.641 5.332 -3.189 1 97.44 145 THR B N 1
ATOM 2552 C CA . THR B 1 145 ? -6.348 6.555 -3.93 1 97.44 145 THR B CA 1
ATOM 2553 C C . THR B 1 145 ? -7.422 6.82 -4.98 1 97.44 145 THR B C 1
ATOM 2555 O O . THR B 1 145 ? -8.258 5.953 -5.258 1 97.44 145 THR B O 1
ATOM 2558 N N . GLY B 1 146 ? -7.262 8.016 -5.57 1 95.56 146 GLY B N 1
ATOM 2559 C CA . GLY B 1 146 ? -8.219 8.359 -6.605 1 95.56 146 GLY B CA 1
ATOM 2560 C C . GLY B 1 146 ? -9.648 8.422 -6.102 1 95.56 146 GLY B C 1
ATOM 2561 O O . GLY B 1 146 ? -9.93 9.094 -5.102 1 95.56 146 GLY B O 1
ATOM 2562 N N . ARG B 1 147 ? -10.578 7.723 -6.75 1 95.19 147 ARG B N 1
ATOM 2563 C CA . ARG B 1 147 ? -11.992 7.719 -6.371 1 95.19 147 ARG B CA 1
ATOM 2564 C C . ARG B 1 147 ? -12.211 6.934 -5.082 1 95.19 147 ARG B C 1
ATOM 2566 O O . ARG B 1 147 ? -13.289 6.988 -4.492 1 95.19 147 ARG B O 1
ATOM 2573 N N . LEU B 1 148 ? -11.211 6.324 -4.609 1 96.06 148 LEU B N 1
ATOM 2574 C CA . LEU B 1 148 ? -11.312 5.496 -3.412 1 96.06 148 LEU B CA 1
ATOM 2575 C C . LEU B 1 148 ? -10.547 6.125 -2.25 1 96.06 148 LEU B C 1
ATOM 2577 O O . LEU B 1 148 ? -10.242 5.449 -1.266 1 96.06 148 LEU B O 1
ATOM 2581 N N . ARG B 1 149 ? -10.312 7.371 -2.348 1 94.75 149 ARG B N 1
ATOM 2582 C CA . ARG B 1 149 ? -9.664 8.094 -1.258 1 94.75 149 ARG B CA 1
ATOM 2583 C C . ARG B 1 149 ? -10.43 7.914 0.049 1 94.75 149 ARG B C 1
ATOM 2585 O O . ARG B 1 149 ? -11.664 7.953 0.066 1 94.75 149 ARG B O 1
ATOM 2592 N N . LEU B 1 150 ? -9.633 7.68 1.137 1 93.19 150 LEU B N 1
ATOM 2593 C CA . LEU B 1 150 ? -10.125 7.648 2.51 1 93.19 150 LEU B CA 1
ATOM 2594 C C . LEU B 1 150 ? -11.016 6.43 2.738 1 93.19 150 LEU B C 1
ATOM 2596 O O . LEU B 1 150 ? -11.578 6.262 3.822 1 93.19 150 LEU B O 1
ATOM 2600 N N . THR B 1 151 ? -11.117 5.582 1.742 1 94.75 151 THR B N 1
ATOM 2601 C CA . THR B 1 151 ? -11.961 4.402 1.88 1 94.75 151 THR B CA 1
ATOM 2602 C C . THR B 1 151 ? -11.406 3.455 2.938 1 94.75 151 THR B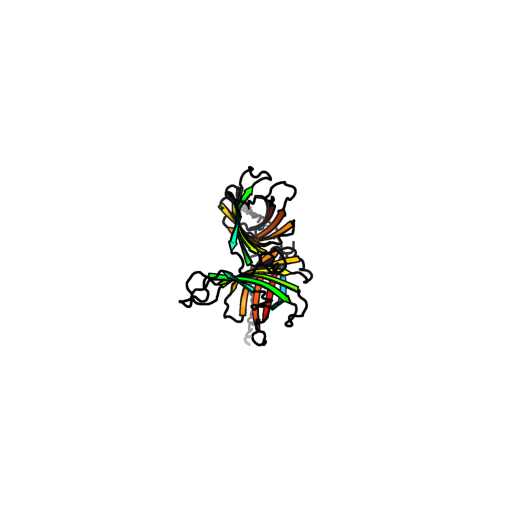 C 1
ATOM 2604 O O . THR B 1 151 ? -10.188 3.357 3.113 1 94.75 151 THR B O 1
ATOM 2607 N N . ARG B 1 152 ? -12.375 2.748 3.562 1 95.94 152 ARG B N 1
ATOM 2608 C CA . ARG B 1 152 ? -12.094 1.632 4.461 1 95.94 152 ARG B CA 1
ATOM 2609 C C . ARG B 1 152 ? -13.008 0.449 4.164 1 95.94 152 ARG B C 1
ATOM 2611 O O . ARG B 1 152 ? -14.07 0.615 3.553 1 95.94 152 ARG B O 1
ATOM 2618 N N . GLY B 1 153 ? -12.523 -0.705 4.594 1 97.81 153 GLY B N 1
ATOM 2619 C CA . GLY B 1 153 ? -13.352 -1.885 4.395 1 97.81 153 GLY B CA 1
ATOM 2620 C C . GLY B 1 153 ? -12.633 -3.18 4.723 1 97.81 153 GLY B C 1
ATOM 2621 O O . GLY B 1 153 ? -11.711 -3.195 5.547 1 97.81 153 GLY B O 1
ATOM 2622 N N . TYR B 1 154 ? -13.203 -4.23 4.18 1 98.69 154 TYR B N 1
ATOM 2623 C CA . TYR B 1 154 ? -12.594 -5.551 4.324 1 98.69 154 TYR B CA 1
ATOM 2624 C C . TYR B 1 154 ? -12.859 -6.41 3.094 1 98.69 154 TYR B C 1
ATOM 2626 O O . TYR B 1 154 ? -13.758 -6.117 2.303 1 98.69 154 TYR B O 1
ATOM 2634 N N . ILE B 1 155 ? -12.031 -7.359 2.961 1 98.75 155 ILE B N 1
ATOM 2635 C CA . ILE B 1 155 ? -12.141 -8.32 1.868 1 98.75 155 ILE B CA 1
ATOM 2636 C C . ILE B 1 155 ? -12.305 -9.734 2.436 1 98.75 155 ILE B C 1
ATOM 2638 O O . ILE B 1 155 ? -11.617 -10.102 3.391 1 98.75 155 ILE B O 1
ATOM 2642 N N . ILE B 1 156 ? -13.18 -10.469 1.837 1 98.56 156 ILE B N 1
ATOM 2643 C CA . ILE B 1 156 ? -13.281 -11.898 2.076 1 98.56 156 ILE B CA 1
ATOM 2644 C C . ILE B 1 156 ? -12.672 -12.664 0.902 1 98.56 156 ILE B C 1
ATOM 2646 O O . ILE B 1 156 ? -13.125 -12.531 -0.236 1 98.56 156 ILE B O 1
ATOM 2650 N N . LEU B 1 157 ? -11.648 -13.414 1.193 1 97.25 157 LEU B N 1
ATOM 2651 C CA . LEU B 1 157 ? -10.992 -14.266 0.203 1 97.25 157 LEU B CA 1
ATOM 2652 C C . LEU B 1 157 ? -11.445 -15.711 0.348 1 97.25 157 LEU B C 1
ATOM 2654 O O . LEU B 1 157 ? -11.422 -16.266 1.449 1 97.25 157 LEU B O 1
ATOM 2658 N N . THR B 1 158 ? -11.82 -16.297 -0.76 1 95.31 158 THR B N 1
ATOM 2659 C CA . THR B 1 158 ? -12.203 -17.703 -0.771 1 95.31 158 THR B CA 1
ATOM 2660 C C . THR B 1 158 ? -11.445 -18.469 -1.852 1 95.31 158 THR B C 1
ATOM 2662 O O . THR B 1 158 ? -11.547 -18.156 -3.037 1 95.31 158 THR B O 1
ATOM 2665 N N . ARG B 1 159 ? -10.688 -19.422 -1.458 1 91.81 159 ARG B N 1
ATOM 2666 C CA . ARG B 1 159 ? -10.008 -20.297 -2.418 1 91.81 159 ARG B CA 1
ATOM 2667 C C . ARG B 1 159 ? -10.984 -21.281 -3.043 1 91.81 159 ARG B C 1
ATOM 2669 O O . ARG B 1 159 ? -11.695 -22 -2.33 1 91.81 159 ARG B O 1
ATOM 2676 N N . LEU B 1 160 ? -10.867 -21.328 -4.414 1 85.31 160 LEU B N 1
ATOM 2677 C CA . LEU B 1 160 ? -11.719 -22.281 -5.125 1 85.31 160 LEU B CA 1
ATOM 2678 C C . LEU B 1 160 ? -10.938 -23.531 -5.512 1 85.31 160 LEU B C 1
ATOM 2680 O O . LEU B 1 160 ? -9.984 -23.453 -6.285 1 85.31 160 LEU B O 1
ATOM 2684 N N . THR B 1 161 ? -10.805 -24.578 -4.789 1 69.38 161 THR B N 1
ATOM 2685 C CA . THR B 1 161 ? -10 -25.781 -4.941 1 69.38 161 THR B CA 1
ATOM 2686 C C . THR B 1 161 ? -10.508 -26.625 -6.098 1 69.38 161 THR B C 1
ATOM 2688 O O . THR B 1 161 ? -9.758 -27.391 -6.695 1 69.38 161 THR B O 1
ATOM 2691 N N . SER B 1 162 ? -11.656 -26.656 -6.332 1 59.34 162 SER B N 1
ATOM 2692 C CA . SER B 1 162 ? -12.219 -27.672 -7.215 1 59.34 162 SER B CA 1
ATOM 2693 C C . SER B 1 162 ? -11.719 -27.5 -8.641 1 59.34 162 SER B C 1
ATOM 2695 O O . SER B 1 162 ? -11.898 -28.391 -9.484 1 59.34 162 SER B O 1
ATOM 2697 N N . LEU B 1 163 ? -11.109 -26.406 -8.789 1 52.41 163 LEU B N 1
ATOM 2698 C CA . LEU B 1 163 ? -10.797 -26.234 -10.203 1 52.41 163 LEU B CA 1
ATOM 2699 C C . LEU B 1 163 ? -9.398 -26.75 -10.516 1 52.41 163 LEU B C 1
ATOM 2701 O O . LEU B 1 163 ? -8.508 -26.688 -9.664 1 52.41 163 LEU B O 1
ATOM 2705 N N . ALA B 1 164 ? -9.32 -27.766 -11.227 1 50.84 164 ALA B N 1
ATOM 2706 C CA . ALA B 1 164 ? -8.133 -28.469 -11.719 1 50.84 164 ALA B CA 1
ATOM 2707 C C . ALA B 1 164 ? -7.043 -27.469 -12.125 1 50.84 164 ALA B C 1
ATOM 2709 O O . ALA B 1 164 ? -6.387 -27.656 -13.156 1 50.84 164 ALA B O 1
ATOM 2710 N N . ARG B 1 165 ? -6.965 -26.312 -11.516 1 56.53 165 ARG B N 1
ATOM 2711 C CA . ARG B 1 165 ? -5.887 -25.438 -11.961 1 56.53 165 ARG B CA 1
ATOM 2712 C C . ARG B 1 165 ? -4.75 -25.406 -10.945 1 56.53 165 ARG B C 1
ATOM 2714 O O . ARG B 1 165 ? -4.984 -25.516 -9.742 1 56.53 165 ARG B O 1
ATOM 2721 N N . PRO B 1 166 ? -3.65 -25.672 -11.477 1 54.91 166 PRO B N 1
ATOM 2722 C CA . PRO B 1 166 ? -2.486 -25.75 -10.586 1 54.91 166 PRO B CA 1
ATOM 2723 C C . PRO B 1 166 ? -2.396 -24.578 -9.609 1 54.91 166 PRO B C 1
ATOM 2725 O O . PRO B 1 166 ? -1.906 -24.75 -8.492 1 54.91 166 PRO B O 1
ATOM 2728 N N . ASP B 1 167 ? -2.779 -23.469 -10.133 1 62.88 167 ASP B N 1
ATOM 2729 C CA . ASP B 1 167 ? -2.721 -22.359 -9.172 1 62.88 167 ASP B CA 1
ATOM 2730 C C . ASP B 1 167 ? -4.121 -21.875 -8.82 1 62.88 167 ASP B C 1
ATOM 2732 O O . ASP B 1 167 ? -4.965 -21.688 -9.703 1 62.88 167 ASP B O 1
ATOM 2736 N N . GLY B 1 168 ? -4.699 -22.469 -7.836 1 75.25 168 GLY B N 1
ATOM 2737 C CA . GLY B 1 168 ? -6.051 -22.234 -7.363 1 75.25 168 GLY B CA 1
ATOM 2738 C C . GLY B 1 168 ? -6.543 -20.828 -7.652 1 75.25 168 GLY B C 1
ATOM 2739 O O . GLY B 1 168 ? -5.754 -19.953 -8.016 1 75.25 168 GLY B O 1
ATOM 2740 N N . ILE B 1 169 ? -7.883 -20.688 -7.871 1 89.69 169 ILE B N 1
ATOM 2741 C CA . ILE B 1 169 ? -8.594 -19.422 -8.023 1 89.69 169 ILE B CA 1
ATOM 2742 C C . ILE B 1 169 ? -9.086 -18.938 -6.664 1 89.69 169 ILE B C 1
ATOM 2744 O O . ILE B 1 169 ? -9.586 -19.734 -5.859 1 89.69 169 ILE B O 1
ATOM 2748 N N . ILE B 1 170 ? -8.852 -17.656 -6.449 1 94.25 170 ILE B N 1
ATOM 2749 C CA . ILE B 1 170 ? -9.359 -17.047 -5.219 1 94.25 170 ILE B CA 1
ATOM 2750 C C . ILE B 1 170 ? -10.383 -15.977 -5.562 1 94.25 170 ILE B C 1
ATOM 2752 O O . ILE B 1 170 ? -10.164 -15.172 -6.469 1 94.25 170 ILE B O 1
ATOM 2756 N N . THR B 1 171 ? -11.531 -16 -4.867 1 96.44 171 THR B N 1
ATOM 2757 C CA . THR B 1 171 ? -12.477 -14.891 -4.992 1 96.44 171 THR B CA 1
ATOM 2758 C C . THR B 1 171 ? -12.141 -13.773 -4.016 1 96.44 171 THR B C 1
ATOM 2760 O O . THR B 1 171 ? -11.773 -14.039 -2.865 1 96.44 171 THR B O 1
ATOM 2763 N N . PHE B 1 172 ? -12.258 -12.609 -4.5 1 98.31 172 PHE B N 1
ATOM 2764 C CA . PHE B 1 172 ? -12.164 -11.398 -3.699 1 98.31 172 PHE B CA 1
ATOM 2765 C C . PHE B 1 172 ? -13.531 -10.734 -3.549 1 98.31 172 PHE B C 1
ATOM 2767 O O . PHE B 1 172 ? -13.992 -10.047 -4.457 1 98.31 172 PHE B O 1
ATOM 2774 N N . GLU B 1 173 ? -14.109 -10.883 -2.428 1 98.62 173 GLU B N 1
ATOM 2775 C CA . GLU B 1 173 ? -15.297 -10.117 -2.07 1 98.62 173 GLU B CA 1
ATOM 2776 C C . GLU B 1 173 ? -14.93 -8.883 -1.25 1 98.62 173 GLU B C 1
ATOM 2778 O O . GLU B 1 173 ? -14.594 -8.992 -0.071 1 98.62 173 GLU B O 1
ATOM 2783 N N . VAL B 1 174 ? -15.133 -7.73 -1.873 1 98.75 174 VAL B N 1
ATOM 2784 C CA . VAL B 1 174 ? -14.641 -6.488 -1.281 1 98.75 174 VAL B CA 1
ATOM 2785 C C . VAL B 1 174 ? -15.82 -5.656 -0.783 1 98.75 174 VAL B C 1
ATOM 2787 O O . VAL B 1 174 ? -16.734 -5.328 -1.554 1 98.75 174 VAL B O 1
ATOM 2790 N N . ASN B 1 175 ? -15.773 -5.32 0.464 1 98.56 175 ASN B N 1
ATOM 2791 C CA . ASN B 1 175 ? -16.766 -4.48 1.12 1 98.56 175 ASN B CA 1
ATOM 2792 C C . ASN B 1 175 ? -16.156 -3.156 1.584 1 98.56 175 ASN B C 1
ATOM 2794 O O . ASN B 1 175 ? -15.266 -3.139 2.43 1 98.56 175 ASN B O 1
ATOM 2798 N N . LEU B 1 176 ? -16.719 -2.045 0.998 1 97.62 176 LEU B N 1
ATOM 2799 C CA . LEU B 1 176 ? -16.078 -0.759 1.239 1 97.62 176 LEU B CA 1
ATOM 2800 C C . LEU B 1 176 ? -17.062 0.245 1.821 1 97.62 176 LEU B C 1
ATOM 2802 O O . LEU B 1 176 ? -18.234 0.246 1.456 1 97.62 176 LEU B O 1
ATOM 2806 N N . THR B 1 177 ? -16.562 1.085 2.719 1 95.75 177 THR B N 1
ATOM 2807 C CA . THR B 1 177 ? -17.156 2.377 3.045 1 95.75 177 THR B CA 1
ATOM 2808 C C . THR B 1 177 ? -16.438 3.502 2.299 1 95.75 177 THR B C 1
ATOM 2810 O O . THR B 1 177 ? -15.242 3.723 2.492 1 95.75 177 THR B O 1
ATOM 2813 N N . LEU B 1 178 ? -17.172 4.141 1.429 1 92.38 178 LEU B N 1
ATOM 2814 C CA . LEU B 1 178 ? -16.656 5.254 0.638 1 92.38 178 LEU B CA 1
ATOM 2815 C C . LEU B 1 178 ? -16.984 6.59 1.299 1 92.38 178 LEU B C 1
ATOM 2817 O O . LEU B 1 178 ? -18.078 6.762 1.847 1 92.38 178 LEU B O 1
ATOM 2821 N N . TRP B 1 179 ? -15.992 7.465 1.239 1 82.75 179 TRP B N 1
ATOM 2822 C CA . TRP B 1 179 ? -16.219 8.789 1.802 1 82.75 179 TRP B CA 1
ATOM 2823 C C . TRP B 1 179 ? -16.266 9.844 0.704 1 82.75 179 TRP B C 1
ATOM 2825 O O . TRP B 1 179 ? -15.422 9.844 -0.2 1 82.75 179 TRP B O 1
ATOM 2835 N N . ASN B 1 180 ? -17.391 10.266 0.321 1 62.5 180 ASN B N 1
ATOM 2836 C CA . ASN B 1 180 ? -17.609 11.227 -0.751 1 62.5 180 ASN B CA 1
ATOM 2837 C C . ASN B 1 180 ? -17.391 12.664 -0.271 1 62.5 180 ASN B C 1
ATOM 2839 O O . ASN B 1 180 ? -17.844 13.031 0.812 1 62.5 180 ASN B O 1
ATOM 2843 N N . ASN B 1 181 ? -16.234 13.227 -0.671 1 49.69 181 ASN B N 1
ATOM 2844 C CA . ASN B 1 181 ? -16.203 14.672 -0.478 1 49.69 181 ASN B CA 1
ATOM 2845 C C . ASN B 1 181 ? -17.219 15.383 -1.37 1 49.69 181 ASN B C 1
ATOM 2847 O O . ASN B 1 181 ? -17.531 14.906 -2.463 1 49.69 181 ASN B O 1
#

Foldseek 3Di:
DPPPPPPPPPPPPPPPPPPPPCPPPPPQPKDKDKDKWKKFAACDPDPHQKDWDDQDPPDVPPVQQSQFIKMWGWIFIAPDPPPPHDTQWIKTWMWGQHDRVHRKTKTWTKTAGCHHPPQHRKIWTWIDIDPPPDQKDKTWTDAMDDQTGPKTWMWIWGWDPPDPDPTTMIMTITMIIGGDD/DPPPPPPPPPPPPPPPPPPPPPPPPPPQPKDKDKDKWKKFADCDPDPGQKDWDDQDPPDPPDVQQSQFIKMWGWIFIAPDPDPPHDTQWIWTFMWHQHDRVHRKTKTWTKTAGCHHPPQHRKIWTWIDIDPPPDQKDKTWTDAMDDQTGPKTWMWIKGWDPPPPDPTTMIMTITMIIGGDD

pLDDT: mean 83.28, std 20.88, range [31.95, 98.88]